Protein AF-A0A914ZB12-F1 (afdb_monomer)

InterPro domains:
  IPR000536 Nuclear hormone receptor, ligand-binding domain [PF00104] (67-183)
  IPR000536 Nuclear hormone receptor, ligand-binding domain [PS51843] (36-187)
  IPR000536 Nuclear hormone receptor, ligand-binding domain [SM00430] (76-185)
  IPR001723 Nuclear hormone receptor [PR00398] (77-98)
  IPR001723 Nuclear hormone receptor [PR00398] (98-114)
  IPR001723 Nuclear hormone receptor [PR00398] (167-182)
  IPR035500 Nuclear hormone receptor-like domain superfamily [G3DSA:1.10.565.10] (34-187)
  IPR035500 Nuclear hormone receptor-like domain superfamily [SSF48508] (30-185)
  IPR050274 Nuclear hormone receptor family NR2 subfamily [PTHR24083] (1-185)

Solvent-accessible surface area (backbone atoms only — not comparable to full-atom values): 11374 Å² total; per-residue (Å²): 130,88,85,85,88,81,85,83,85,82,85,78,88,72,90,80,89,82,91,85,82,89,83,84,89,90,79,93,79,81,84,69,83,78,78,76,76,72,55,69,66,58,58,46,51,50,32,51,50,53,43,54,50,53,52,50,65,74,58,74,78,62,97,58,56,64,36,77,54,49,67,65,53,52,52,50,31,51,54,53,51,55,52,45,50,54,60,36,46,61,62,36,67,72,53,68,69,45,57,69,71,55,47,53,36,34,53,58,64,26,45,67,57,50,56,50,52,52,33,20,61,67,22,45,85,50,91,60,75,39,40,37,47,80,70,41,22,26,38,46,33,82,37,88,89,38,78,78,53,27,69,50,44,39,48,36,42,67,72,40,19,50,48,39,51,76,68,62,64,46,72,67,57,49,47,48,54,53,48,56,61,42,68,49,93,84,91

Secondary structure (DSSP, 8-state):
-----------------------------PPPP------HHHHHHHHHHHHHHHHHHH----TTTTSBP-HHHHHHHHHHHHHHHHHHHHH-HHHHTS-HHHHHHHHHHHHHHHHHHHHHHHTTT-SSSEEEPTTS-EEESS-TTSTTHHHHHHHHIIIIIHHHHHHT--HHHHHHHHHHHHT-TT-

Structure (mmCIF, N/CA/C/O backbone):
data_AF-A0A914ZB12-F1
#
_entry.id   AF-A0A914ZB12-F1
#
loop_
_atom_site.group_PDB
_atom_site.id
_atom_site.type_symbol
_atom_site.label_atom_id
_atom_site.label_alt_id
_atom_site.label_comp_id
_atom_site.label_asym_id
_atom_site.label_entity_id
_atom_site.label_seq_id
_atom_site.pdbx_PDB_ins_code
_atom_site.Cartn_x
_atom_site.Cartn_y
_atom_site.Cartn_z
_atom_site.occupancy
_atom_site.B_iso_or_equiv
_atom_site.auth_seq_id
_atom_site.auth_comp_id
_atom_site.auth_asym_id
_atom_site.auth_atom_id
_atom_site.pdbx_PDB_model_num
ATOM 1 N N . MET A 1 1 ? -63.603 -19.707 -17.320 1.00 42.41 1 MET A N 1
ATOM 2 C CA . MET A 1 1 ? -62.184 -20.135 -17.316 1.00 42.41 1 MET A CA 1
ATOM 3 C C . MET A 1 1 ? -61.376 -18.835 -17.438 1.00 42.41 1 MET A C 1
ATOM 5 O O . MET A 1 1 ? -61.794 -18.020 -18.246 1.00 42.41 1 MET A O 1
ATOM 9 N N . ARG A 1 2 ? -60.457 -18.455 -16.527 1.00 36.12 2 ARG A N 1
ATOM 10 C CA . ARG A 1 2 ? -59.140 -19.089 -16.235 1.00 36.12 2 ARG A CA 1
ATOM 11 C C . ARG A 1 2 ? -58.365 -19.343 -17.546 1.00 36.12 2 ARG A C 1
ATOM 13 O O . ARG A 1 2 ? -58.959 -19.955 -18.421 1.00 36.12 2 ARG A O 1
ATOM 20 N N . SER A 1 3 ? -57.106 -18.983 -17.787 1.00 43.06 3 SER A N 1
ATOM 21 C CA . SER A 1 3 ? -56.040 -18.344 -16.990 1.00 43.06 3 SER A CA 1
ATOM 22 C C . SER A 1 3 ? -54.947 -17.858 -17.982 1.00 43.06 3 SER A C 1
ATOM 24 O O . SER A 1 3 ? -54.844 -18.443 -19.056 1.00 43.06 3 SER A O 1
ATOM 26 N N . GLU A 1 4 ? -54.095 -16.850 -17.753 1.00 46.84 4 GLU A N 1
ATOM 27 C CA . GLU A 1 4 ? -53.944 -15.880 -16.649 1.00 46.84 4 GLU A CA 1
ATOM 28 C C . GLU A 1 4 ? -53.162 -14.632 -17.148 1.00 46.84 4 GLU A C 1
ATOM 30 O O . GLU A 1 4 ? -52.656 -14.634 -18.271 1.00 46.84 4 GLU A O 1
ATOM 35 N N . ALA A 1 5 ? -52.993 -13.595 -16.314 1.00 48.03 5 ALA A N 1
ATOM 36 C CA . ALA A 1 5 ? -51.946 -12.575 -16.489 1.00 48.03 5 ALA A CA 1
ATOM 37 C C . ALA A 1 5 ? -50.743 -12.923 -15.594 1.00 48.03 5 ALA A C 1
ATOM 39 O O . ALA A 1 5 ? -50.942 -13.295 -14.439 1.00 48.03 5 ALA A O 1
ATOM 40 N N . VAL A 1 6 ? -49.509 -12.795 -16.095 1.00 51.06 6 VAL A N 1
ATOM 41 C CA . VAL A 1 6 ? -48.291 -13.090 -15.317 1.00 51.06 6 VAL A CA 1
ATOM 42 C C . VAL A 1 6 ? -47.467 -11.816 -15.135 1.00 51.06 6 VAL A C 1
ATOM 44 O O . VAL A 1 6 ? -47.050 -11.186 -16.106 1.00 51.06 6 VAL A O 1
ATOM 47 N N . GLN A 1 7 ? -47.269 -11.435 -13.871 1.00 46.78 7 GLN A N 1
ATOM 48 C CA . GLN A 1 7 ? -46.432 -10.312 -13.446 1.00 46.78 7 GLN A CA 1
ATOM 49 C C . GLN A 1 7 ? -44.965 -10.452 -13.876 1.00 46.78 7 GLN A C 1
ATOM 51 O O . GLN A 1 7 ? -44.453 -11.553 -14.044 1.00 46.78 7 GLN A O 1
ATOM 56 N N . ASN A 1 8 ? -44.273 -9.308 -13.927 1.00 45.22 8 ASN A N 1
ATOM 57 C CA . ASN A 1 8 ? -42.977 -9.158 -13.257 1.00 45.22 8 ASN A CA 1
ATOM 58 C C . ASN A 1 8 ? -42.705 -7.678 -12.927 1.00 45.22 8 ASN A C 1
ATOM 60 O O . ASN A 1 8 ? -42.103 -6.925 -13.689 1.00 45.22 8 ASN A O 1
ATOM 64 N N . GLU A 1 9 ? -43.257 -7.274 -11.784 1.00 44.97 9 GLU A N 1
ATOM 65 C CA . GLU A 1 9 ? -42.554 -6.562 -10.708 1.00 44.97 9 GLU A CA 1
ATOM 66 C C . GLU A 1 9 ? -41.452 -5.566 -11.128 1.00 44.97 9 GLU A C 1
ATOM 68 O O . GLU A 1 9 ? -40.283 -5.902 -11.314 1.00 44.97 9 GLU A O 1
ATOM 73 N N . ARG A 1 10 ? -41.822 -4.280 -11.171 1.00 51.12 10 ARG A N 1
ATOM 74 C CA . ARG A 1 10 ? -40.882 -3.154 -11.061 1.00 51.12 10 ARG A CA 1
ATOM 75 C C . ARG A 1 10 ? -41.190 -2.348 -9.806 1.00 51.12 10 ARG A C 1
ATOM 77 O O . ARG A 1 10 ? -41.660 -1.213 -9.891 1.00 51.12 10 ARG A O 1
ATOM 84 N N . ASP A 1 11 ? -40.878 -2.925 -8.652 1.00 42.66 11 ASP A N 1
ATOM 85 C CA . ASP A 1 11 ? -40.923 -2.212 -7.377 1.00 42.66 11 ASP A CA 1
ATOM 86 C C . ASP A 1 11 ? -39.799 -1.169 -7.296 1.00 42.66 11 ASP A C 1
ATOM 88 O O . ASP A 1 11 ? -38.705 -1.390 -6.777 1.00 42.66 11 ASP A O 1
ATOM 92 N N . ARG A 1 12 ? -40.093 0.034 -7.800 1.00 48.81 12 ARG A N 1
ATOM 93 C CA . ARG A 1 12 ? -39.406 1.260 -7.381 1.00 48.81 12 ARG A CA 1
ATOM 94 C C . ARG A 1 12 ? -40.023 1.750 -6.073 1.00 48.81 12 ARG A C 1
ATOM 96 O O . ARG A 1 12 ? -40.796 2.705 -6.067 1.00 48.81 12 ARG A O 1
ATOM 103 N N . ILE A 1 13 ? -39.649 1.127 -4.958 1.00 38.97 13 ILE A N 1
ATOM 104 C CA . ILE A 1 13 ? -40.010 1.644 -3.635 1.00 38.97 13 ILE A CA 1
ATOM 105 C C . ILE A 1 13 ? -39.072 2.801 -3.273 1.00 38.97 13 ILE A C 1
ATOM 107 O O . ILE A 1 13 ? -37.956 2.628 -2.787 1.00 38.97 13 ILE A O 1
ATOM 111 N N . SER A 1 14 ? -39.553 4.017 -3.499 1.00 42.62 14 SER A N 1
ATOM 112 C CA . SER A 1 14 ? -39.135 5.213 -2.770 1.00 42.62 14 SER A CA 1
ATOM 113 C C . SER A 1 14 ? -40.287 6.209 -2.773 1.00 42.62 14 SER A C 1
ATOM 115 O O . SER A 1 14 ? -40.924 6.412 -3.800 1.00 42.62 14 SER A O 1
ATOM 117 N N . ILE A 1 15 ? -40.491 6.862 -1.626 1.00 42.31 15 ILE A N 1
ATOM 118 C CA . ILE A 1 15 ? -41.503 7.901 -1.375 1.00 42.31 15 ILE A CA 1
ATOM 119 C C . ILE A 1 15 ? -42.941 7.361 -1.236 1.00 42.31 15 ILE A C 1
ATOM 121 O O . ILE A 1 15 ? -43.728 7.325 -2.176 1.00 42.31 15 ILE A O 1
ATOM 125 N N . THR A 1 16 ? -43.355 7.083 0.002 1.00 33.44 16 THR A N 1
ATOM 126 C CA . THR A 1 16 ? -44.726 7.409 0.433 1.00 33.44 16 THR A CA 1
ATOM 127 C C . THR A 1 16 ? -44.699 7.939 1.858 1.00 33.44 16 THR A C 1
ATOM 129 O O . THR A 1 16 ? -44.562 7.209 2.837 1.00 33.44 16 THR A O 1
ATOM 132 N N . THR A 1 17 ? -44.830 9.256 1.944 1.00 44.38 17 THR A N 1
ATOM 133 C CA . THR A 1 17 ? -45.089 10.038 3.148 1.00 44.38 17 THR A CA 1
ATOM 134 C C . THR A 1 17 ? -46.267 9.452 3.930 1.00 44.38 17 THR A C 1
ATOM 136 O O . THR A 1 17 ? -47.359 9.322 3.379 1.00 44.38 17 THR A O 1
ATOM 139 N N . LYS A 1 18 ? -46.100 9.161 5.226 1.00 36.81 18 LYS A N 1
ATOM 140 C CA . LYS A 1 18 ? -47.240 8.858 6.106 1.00 36.81 18 LYS A CA 1
ATOM 141 C C . LYS A 1 18 ? -47.115 9.563 7.453 1.00 36.81 18 LYS A C 1
ATOM 143 O O . LYS A 1 18 ? -46.745 8.984 8.466 1.00 36.81 18 LYS A O 1
ATOM 148 N N . LYS A 1 19 ? -47.438 10.857 7.428 1.00 41.00 19 LYS A N 1
ATOM 149 C CA . LYS A 1 19 ? -47.679 11.680 8.614 1.00 41.00 19 LYS A CA 1
ATOM 150 C C . LYS A 1 19 ? -49.191 11.677 8.859 1.00 41.00 19 LYS A C 1
ATOM 152 O O . LYS A 1 19 ? -49.908 12.345 8.122 1.00 41.00 19 LYS A O 1
ATOM 157 N N . LEU A 1 20 ? -49.674 10.890 9.822 1.00 36.62 20 LEU A N 1
ATOM 158 C CA . LEU A 1 20 ? -51.077 10.936 10.251 1.00 36.62 20 LEU A CA 1
ATOM 159 C C . LEU A 1 20 ? -51.257 10.433 11.695 1.00 36.62 20 LEU A C 1
ATOM 161 O O . LEU A 1 20 ? -51.712 9.316 11.919 1.00 36.62 20 LEU A O 1
ATOM 165 N N . CYS A 1 21 ? -50.920 11.295 12.653 1.00 36.22 21 CYS A N 1
ATOM 166 C CA . CYS A 1 21 ? -51.478 11.285 14.005 1.00 36.22 21 CYS A CA 1
ATOM 167 C C . CYS A 1 21 ? -51.831 12.742 14.330 1.00 36.22 21 CYS A C 1
ATOM 169 O O . CYS A 1 21 ? -50.962 13.608 14.228 1.00 36.22 21 CYS A O 1
ATOM 171 N N . ASP A 1 22 ? -53.098 13.000 14.636 1.00 32.25 22 ASP A N 1
ATOM 172 C CA . ASP A 1 22 ? -53.630 14.309 15.035 1.00 32.25 22 ASP A CA 1
ATOM 173 C C . ASP A 1 22 ? -53.522 14.483 16.564 1.00 32.25 22 ASP A C 1
ATOM 175 O O . ASP A 1 22 ? -53.489 13.478 17.280 1.00 32.25 22 ASP A O 1
ATOM 179 N N . GLY A 1 23 ? -53.439 15.720 17.070 1.00 34.94 23 GLY A N 1
ATOM 180 C CA . GLY A 1 23 ? -53.299 15.972 18.516 1.00 34.94 23 GLY A CA 1
ATOM 181 C C . GLY A 1 23 ? -52.528 17.230 18.947 1.00 34.94 23 GLY A C 1
ATOM 182 O O . GLY A 1 23 ? -51.535 17.106 19.652 1.00 34.94 23 GLY A O 1
ATOM 183 N N . THR A 1 24 ? -53.039 18.402 18.559 1.00 37.84 24 THR A N 1
ATOM 184 C CA . THR A 1 24 ? -53.066 19.672 19.333 1.00 37.84 24 THR A CA 1
ATOM 185 C C . THR A 1 24 ? -51.770 20.396 19.798 1.00 37.84 24 THR A C 1
ATOM 187 O O . THR A 1 24 ? -50.870 19.842 20.416 1.00 37.84 24 THR A O 1
ATOM 190 N N . ASP A 1 25 ? -51.823 21.723 19.609 1.00 42.34 25 ASP A N 1
ATOM 191 C CA . ASP A 1 25 ? -51.058 22.841 20.202 1.00 42.34 25 ASP A CA 1
ATOM 192 C C . ASP A 1 25 ? -49.650 23.252 19.691 1.00 42.34 25 ASP A C 1
ATOM 194 O O . ASP A 1 25 ? -48.856 22.421 19.245 1.00 42.34 25 ASP A O 1
ATOM 198 N N . PRO A 1 26 ? -49.332 24.577 19.696 1.00 54.81 26 PRO A N 1
ATOM 199 C CA . PRO A 1 26 ? -48.310 25.146 18.816 1.00 54.81 26 PRO A CA 1
ATOM 200 C C . PRO A 1 26 ? -47.249 25.989 19.553 1.00 54.81 26 PRO A C 1
ATOM 202 O O . PRO A 1 26 ? -47.486 27.151 19.888 1.00 54.81 26 PRO A O 1
ATOM 205 N N . ALA A 1 27 ? -46.029 25.470 19.715 1.00 40.81 27 ALA A N 1
ATOM 206 C CA . ALA A 1 27 ? -44.885 26.290 20.123 1.00 40.81 27 ALA A CA 1
ATOM 207 C C . ALA A 1 27 ? -43.539 25.760 19.597 1.00 40.81 27 ALA A C 1
ATOM 209 O O . ALA A 1 27 ? -43.179 24.607 19.809 1.00 40.81 27 ALA A O 1
ATOM 210 N N . SER A 1 28 ? -42.786 26.654 18.949 1.00 47.19 28 SER A N 1
ATOM 211 C CA . SER A 1 28 ? -41.317 26.660 18.842 1.00 47.19 28 SER A CA 1
ATOM 212 C C . SER A 1 28 ? -40.570 25.319 18.699 1.00 47.19 28 SER A C 1
ATOM 214 O O . SER A 1 28 ? -40.134 24.725 19.683 1.00 47.19 28 SER A O 1
ATOM 216 N N . SER A 1 29 ? -40.219 24.953 17.465 1.00 41.16 29 SER A N 1
ATOM 217 C CA . SER A 1 29 ? -38.829 24.579 17.135 1.00 41.16 29 SER A CA 1
ATOM 218 C C . SER A 1 29 ? -38.634 24.467 15.623 1.00 41.16 29 SER A C 1
ATOM 220 O O . SER A 1 29 ? -39.251 23.644 14.950 1.00 41.16 29 SER A O 1
ATOM 222 N N . SER A 1 30 ? -37.749 25.301 15.076 1.00 48.91 30 SER A N 1
ATOM 223 C CA . SER A 1 30 ? -37.242 25.120 13.715 1.00 48.91 30 SER A CA 1
ATOM 224 C C . SER A 1 30 ? -36.478 23.794 13.637 1.00 48.91 30 SER A C 1
ATOM 226 O O . SER A 1 30 ? -35.662 23.537 14.528 1.00 48.91 30 SER A O 1
ATOM 228 N N . PRO A 1 31 ? -36.647 22.972 12.586 1.00 47.09 31 PRO A N 1
ATOM 229 C CA . PRO A 1 31 ? -35.715 21.887 12.328 1.00 47.09 31 PRO A CA 1
ATOM 230 C C . PRO A 1 31 ? -34.344 22.509 12.053 1.00 47.09 31 PRO A C 1
ATOM 232 O O . PRO A 1 31 ? -34.188 23.272 11.097 1.00 47.09 31 PRO A O 1
ATOM 235 N N . GLY A 1 32 ? -33.361 22.223 12.909 1.00 49.03 32 GLY A N 1
ATOM 236 C CA . GLY A 1 32 ? -31.967 22.554 12.618 1.00 49.03 32 GLY A CA 1
ATOM 237 C C . GLY A 1 32 ? -31.513 21.866 11.325 1.00 49.03 32 GLY A C 1
ATOM 238 O O . GLY A 1 32 ? -32.148 20.894 10.904 1.00 49.03 32 GLY A O 1
ATOM 239 N N . PRO A 1 33 ? -30.434 22.342 10.678 1.00 47.97 33 PRO A N 1
ATOM 240 C CA . PRO A 1 33 ? -29.948 21.720 9.457 1.00 47.97 33 PRO A CA 1
ATOM 241 C C . PRO A 1 33 ? -29.642 20.251 9.739 1.00 47.97 33 PRO A C 1
ATOM 243 O O . PRO A 1 33 ? -28.820 19.932 10.602 1.00 47.97 33 PRO A O 1
ATOM 246 N N . SER A 1 34 ? -30.325 19.364 9.016 1.00 44.62 34 SER A N 1
ATOM 247 C CA . SER A 1 34 ? -30.025 17.941 9.005 1.00 44.62 34 SER A CA 1
ATOM 248 C C . SER A 1 34 ? -28.540 17.791 8.708 1.00 44.62 34 SER A C 1
ATOM 250 O O . SER A 1 34 ? -28.097 18.148 7.618 1.00 44.62 34 SER A O 1
ATOM 252 N N . VAL A 1 35 ? -27.761 17.302 9.675 1.00 56.47 35 VAL A N 1
ATOM 253 C CA . VAL A 1 35 ? -26.352 16.983 9.444 1.00 56.47 35 VAL A CA 1
ATOM 254 C C . VAL A 1 35 ? -26.337 15.769 8.528 1.00 56.47 35 VAL A C 1
ATOM 256 O O . VAL A 1 35 ? -26.375 14.625 8.989 1.00 56.47 35 VAL A O 1
ATOM 259 N N . GLU A 1 36 ? -26.351 16.032 7.220 1.00 56.44 36 GLU A N 1
ATOM 260 C CA . GLU A 1 36 ? -26.166 15.028 6.183 1.00 56.44 36 GLU A CA 1
ATOM 261 C C . GLU A 1 36 ? -24.862 14.310 6.505 1.00 56.44 36 GLU A C 1
ATOM 263 O O . GLU A 1 36 ? -23.768 14.869 6.414 1.00 56.44 36 GLU A O 1
ATOM 268 N N . SER A 1 37 ? -25.000 13.087 7.016 1.00 64.69 37 SER A N 1
ATOM 269 C CA . SER A 1 37 ? -23.870 12.330 7.526 1.00 64.69 37 SER A CA 1
ATOM 270 C C . SER A 1 37 ? -23.014 11.936 6.341 1.00 64.69 37 SER A C 1
ATOM 272 O O . SER A 1 37 ? -23.339 10.984 5.633 1.00 64.69 37 SER A O 1
ATOM 274 N N . GLU A 1 38 ? -21.953 12.715 6.117 1.00 73.25 38 GLU A N 1
ATOM 275 C CA . GLU A 1 38 ? -21.059 12.564 4.977 1.00 73.25 38 GLU A CA 1
ATOM 276 C C . GLU A 1 38 ? -20.709 11.077 4.783 1.00 73.25 38 GLU A C 1
ATOM 278 O O . GLU A 1 38 ? -20.229 10.446 5.740 1.00 73.25 38 GLU A O 1
ATOM 283 N N . PRO A 1 39 ? -20.954 10.510 3.582 1.00 86.69 39 PRO A N 1
ATOM 284 C CA . PRO A 1 39 ? -20.737 9.098 3.313 1.00 86.69 39 PRO A CA 1
ATOM 285 C C . PRO A 1 39 ? -19.365 8.634 3.798 1.00 86.69 39 PRO A C 1
ATOM 287 O O . PRO A 1 39 ? -18.353 9.262 3.494 1.00 86.69 39 PRO A O 1
ATOM 290 N N . CYS A 1 40 ? -19.319 7.507 4.515 1.00 90.44 40 CYS A N 1
ATOM 291 C CA . CYS A 1 40 ? -18.078 6.963 5.088 1.00 90.44 40 CYS A CA 1
ATOM 292 C C . CYS A 1 40 ? -16.942 6.876 4.047 1.00 90.44 40 CYS A C 1
ATOM 294 O O . CYS A 1 40 ? -15.792 7.202 4.336 1.00 90.44 40 CYS A O 1
ATOM 296 N N . ILE A 1 41 ? -17.293 6.540 2.801 1.00 95.31 41 ILE A N 1
ATOM 297 C CA . ILE A 1 41 ? -16.368 6.503 1.667 1.00 95.31 41 ILE A CA 1
ATOM 298 C C . ILE A 1 41 ? -15.679 7.849 1.385 1.00 95.31 41 ILE A C 1
ATOM 300 O O . ILE A 1 41 ? -14.485 7.860 1.107 1.00 95.31 41 ILE A O 1
ATOM 304 N N . ASN A 1 42 ? -16.365 8.987 1.524 1.00 95.31 42 ASN A N 1
ATOM 305 C CA . ASN A 1 42 ? -15.770 10.309 1.298 1.00 95.31 42 ASN A CA 1
ATOM 306 C C . ASN A 1 42 ? -14.719 10.634 2.369 1.00 95.31 42 ASN A C 1
ATOM 308 O O . ASN A 1 42 ? -13.650 11.147 2.043 1.00 95.31 42 ASN A O 1
ATOM 312 N N . LYS A 1 43 ? -14.955 10.230 3.625 1.00 95.00 43 LYS A N 1
ATOM 313 C CA . LYS A 1 43 ? -13.974 10.362 4.716 1.00 95.00 43 LYS A CA 1
ATOM 314 C C . LYS A 1 43 ? -12.725 9.511 4.465 1.00 95.00 43 LYS A C 1
ATOM 316 O O . LYS A 1 43 ? -11.611 9.976 4.697 1.00 95.00 43 LYS A O 1
ATOM 321 N N . LEU A 1 44 ? -12.893 8.294 3.939 1.00 96.94 44 LEU A N 1
ATOM 322 C CA . LEU A 1 44 ? -11.778 7.424 3.534 1.00 96.94 44 LEU A CA 1
ATOM 323 C C . LEU A 1 44 ? -10.995 7.998 2.339 1.00 96.94 44 LEU A C 1
ATOM 325 O O . LEU A 1 44 ? -9.764 7.982 2.357 1.00 96.94 44 LEU A O 1
ATOM 329 N N . MET A 1 45 ? -11.695 8.549 1.343 1.00 97.69 45 MET A N 1
ATOM 330 C CA . MET A 1 45 ? -11.103 9.254 0.197 1.00 97.69 45 MET A CA 1
ATOM 331 C C . MET A 1 45 ? -10.314 10.493 0.638 1.00 97.69 45 MET A C 1
ATOM 333 O O . MET A 1 45 ? -9.185 10.700 0.196 1.00 97.69 45 MET A O 1
ATOM 337 N N . HIS A 1 46 ? -10.867 11.297 1.552 1.00 96.75 46 HIS A N 1
ATOM 338 C CA . HIS A 1 46 ? -10.178 12.451 2.124 1.00 96.75 46 HIS A CA 1
ATOM 339 C C . HIS A 1 46 ? -8.910 12.023 2.876 1.00 96.75 46 HIS A C 1
ATOM 341 O O . HIS A 1 46 ? -7.839 12.577 2.634 1.00 96.75 46 HIS A O 1
ATOM 347 N N . ALA A 1 47 ? -8.994 10.982 3.711 1.00 97.00 47 ALA A N 1
ATOM 348 C CA . ALA A 1 47 ? -7.838 10.430 4.414 1.00 97.00 47 ALA A CA 1
ATOM 349 C C . ALA A 1 47 ? -6.730 9.952 3.454 1.00 97.00 47 ALA A C 1
ATOM 351 O O . ALA A 1 47 ? -5.554 10.233 3.688 1.00 97.00 47 ALA A O 1
ATOM 352 N N . GLU A 1 48 ? -7.078 9.262 2.362 1.00 97.19 48 GLU A N 1
ATOM 353 C CA . GLU A 1 48 ? -6.108 8.832 1.341 1.00 97.19 48 GLU A CA 1
ATOM 354 C C . GLU A 1 48 ? -5.491 10.021 0.586 1.00 97.19 48 GLU A C 1
ATOM 356 O O . GLU A 1 48 ? -4.277 10.050 0.366 1.00 97.19 48 GLU A O 1
ATOM 361 N N . SER A 1 49 ? -6.295 11.029 0.238 1.00 96.56 49 SER A N 1
ATOM 362 C CA . SER A 1 49 ? -5.826 12.260 -0.410 1.00 96.56 49 SER A CA 1
ATOM 363 C C . SER A 1 49 ? -4.800 12.998 0.458 1.00 96.56 49 SER A C 1
ATOM 365 O O . SER A 1 49 ? -3.716 13.340 -0.022 1.00 96.56 49 SER A O 1
ATOM 367 N N . THR A 1 50 ? -5.071 13.143 1.758 1.00 96.38 50 THR A N 1
ATOM 368 C CA . THR A 1 50 ? -4.138 13.747 2.724 1.00 96.38 50 THR A CA 1
ATOM 369 C C . THR A 1 50 ? -2.818 12.972 2.797 1.00 96.38 50 THR A C 1
ATOM 371 O O . THR A 1 50 ? -1.746 13.577 2.796 1.00 96.38 50 THR A O 1
ATOM 374 N N . MET A 1 51 ? -2.851 11.633 2.760 1.00 95.25 51 MET A N 1
ATOM 375 C CA . MET A 1 51 ? -1.619 10.828 2.710 1.00 95.25 51 MET A CA 1
ATOM 376 C C . MET A 1 51 ? -0.857 10.980 1.396 1.00 95.25 51 MET A C 1
ATOM 378 O O . MET A 1 51 ? 0.375 10.994 1.389 1.00 95.25 51 MET A O 1
ATOM 382 N N . ARG A 1 52 ? -1.564 11.114 0.270 1.00 92.81 52 ARG A N 1
ATOM 383 C CA . ARG A 1 52 ? -0.951 11.361 -1.040 1.00 92.81 52 ARG A CA 1
ATOM 384 C C . ARG A 1 52 ? -0.223 12.705 -1.072 1.00 92.81 52 ARG A C 1
ATOM 386 O O . ARG A 1 52 ? 0.871 12.768 -1.631 1.00 92.81 52 ARG A O 1
ATOM 393 N N . GLN A 1 53 ? -0.800 13.733 -0.449 1.00 92.38 53 GLN A N 1
ATOM 394 C CA . GLN A 1 53 ? -0.190 15.056 -0.296 1.00 92.38 53 GLN A CA 1
ATOM 395 C C . GLN A 1 53 ? 1.027 15.017 0.638 1.00 92.38 53 GLN A C 1
ATOM 397 O O . GLN A 1 53 ? 2.090 15.503 0.258 1.00 92.38 53 GLN A O 1
ATOM 402 N N . LEU A 1 54 ? 0.917 14.367 1.804 1.00 91.25 54 LEU A N 1
ATOM 403 C CA . LEU A 1 54 ? 2.031 14.199 2.747 1.00 91.25 54 LEU A CA 1
ATOM 404 C C . LEU A 1 54 ? 3.201 13.415 2.128 1.00 91.25 54 LEU A C 1
ATOM 406 O O . LEU A 1 54 ? 4.360 13.792 2.280 1.00 91.25 54 LEU A O 1
ATOM 410 N N . ARG A 1 55 ? 2.911 12.364 1.350 1.00 89.56 55 ARG A N 1
ATOM 411 C CA . ARG A 1 55 ? 3.927 11.660 0.555 1.00 89.56 55 ARG A CA 1
ATOM 412 C C . ARG A 1 55 ? 4.598 12.602 -0.451 1.00 89.56 55 ARG A C 1
ATOM 414 O O . ARG A 1 55 ? 5.810 12.551 -0.609 1.00 89.56 55 ARG A O 1
ATOM 421 N N . ALA A 1 56 ? 3.835 13.454 -1.136 1.00 85.56 56 ALA A N 1
ATOM 422 C CA . ALA A 1 56 ? 4.384 14.373 -2.132 1.00 85.56 56 ALA A CA 1
ATOM 423 C C . ALA A 1 56 ? 5.270 15.475 -1.519 1.00 85.56 56 ALA A C 1
ATOM 425 O O . ALA A 1 56 ? 6.287 15.816 -2.115 1.00 85.56 56 ALA A O 1
ATOM 426 N N . SER A 1 57 ? 4.939 16.001 -0.333 1.00 82.44 57 SER A N 1
ATOM 427 C CA . SER A 1 57 ? 5.754 17.035 0.327 1.00 82.44 57 SER A CA 1
ATOM 428 C C . SER A 1 57 ? 7.088 16.497 0.858 1.00 82.44 57 SER A C 1
ATOM 430 O O . SER A 1 57 ? 8.118 17.160 0.717 1.00 82.44 57 SER A O 1
ATOM 432 N N . VAL A 1 58 ? 7.097 15.274 1.401 1.00 72.00 58 VAL A N 1
ATOM 433 C CA . VAL A 1 58 ? 8.322 14.593 1.864 1.00 72.00 58 VAL A CA 1
ATOM 434 C C . VAL A 1 58 ? 9.228 14.196 0.689 1.00 72.00 58 VAL A C 1
ATOM 436 O O . VAL A 1 58 ? 10.451 14.231 0.804 1.00 72.00 58 VAL A O 1
ATOM 439 N N . ILE A 1 59 ? 8.656 13.884 -0.477 1.00 67.56 59 ILE A N 1
ATOM 440 C CA . ILE A 1 59 ? 9.396 13.470 -1.682 1.00 67.56 59 ILE A CA 1
ATOM 441 C C . ILE A 1 59 ? 9.719 14.701 -2.540 1.00 67.56 59 ILE A C 1
ATOM 443 O O . ILE A 1 59 ? 9.402 14.797 -3.722 1.00 67.56 59 ILE A O 1
ATOM 447 N N . THR A 1 60 ? 10.391 15.669 -1.921 1.00 53.12 60 THR A N 1
ATOM 448 C CA . THR A 1 60 ? 10.768 16.947 -2.544 1.00 53.12 60 THR A CA 1
ATOM 449 C C . THR A 1 60 ? 12.042 16.868 -3.396 1.00 53.12 60 THR A C 1
ATOM 451 O O . THR A 1 60 ? 12.405 17.850 -4.040 1.00 53.12 60 THR A O 1
ATOM 454 N N . ARG A 1 61 ? 12.754 15.727 -3.410 1.00 53.34 61 ARG A N 1
ATOM 455 C CA . ARG A 1 61 ? 14.019 15.548 -4.153 1.00 53.34 61 ARG A CA 1
ATOM 456 C C . ARG A 1 61 ? 14.166 14.134 -4.728 1.00 53.34 61 ARG A C 1
ATOM 458 O O . ARG A 1 61 ? 14.718 13.255 -4.077 1.00 53.34 61 ARG A O 1
ATOM 465 N N . THR A 1 62 ? 13.762 13.935 -5.981 1.00 54.69 62 THR A N 1
ATOM 466 C CA . THR A 1 62 ? 14.284 12.845 -6.825 1.00 54.69 62 THR A CA 1
ATOM 467 C C . THR A 1 62 ? 14.642 13.396 -8.201 1.00 54.69 62 THR A C 1
ATOM 469 O O . THR A 1 62 ? 13.779 13.606 -9.044 1.00 54.69 62 THR A O 1
ATOM 472 N N . ALA A 1 63 ? 15.937 13.644 -8.425 1.00 53.00 63 ALA A N 1
ATOM 473 C CA . ALA A 1 63 ? 16.456 13.929 -9.766 1.00 53.00 63 ALA A CA 1
ATOM 474 C C . ALA A 1 63 ? 16.316 12.705 -10.696 1.00 53.00 63 ALA A C 1
ATOM 476 O O . ALA A 1 63 ? 16.211 12.862 -11.907 1.00 53.00 63 ALA A O 1
ATOM 477 N N . ASP A 1 64 ? 16.232 11.506 -10.104 1.00 63.44 64 ASP A N 1
ATOM 478 C CA . ASP A 1 64 ? 16.189 10.214 -10.788 1.00 63.44 64 ASP A CA 1
ATOM 479 C C . ASP A 1 64 ? 14.845 9.485 -10.587 1.00 63.44 64 ASP A C 1
ATOM 481 O O . ASP A 1 64 ? 14.806 8.298 -10.248 1.00 63.44 64 ASP A O 1
ATOM 485 N N . ALA A 1 65 ? 13.712 10.172 -10.758 1.00 67.69 65 ALA A N 1
ATOM 486 C CA . ALA A 1 65 ? 12.434 9.464 -10.877 1.00 67.69 65 ALA A CA 1
ATOM 487 C C . ALA A 1 65 ? 12.521 8.412 -12.008 1.00 67.69 65 ALA A C 1
ATOM 489 O O . ALA A 1 65 ? 13.217 8.619 -13.001 1.00 67.69 65 ALA A O 1
ATOM 490 N N . TYR A 1 66 ? 11.821 7.283 -11.871 1.00 78.12 66 TYR A N 1
ATOM 491 C CA . TYR A 1 66 ? 11.832 6.156 -12.820 1.00 78.12 66 TYR A CA 1
ATOM 492 C C . TYR A 1 66 ? 13.156 5.374 -12.951 1.00 78.12 66 TYR A C 1
ATOM 494 O O . TYR A 1 66 ? 13.196 4.415 -13.723 1.00 78.12 66 TYR A O 1
ATOM 502 N N . ARG A 1 67 ? 14.222 5.684 -12.188 1.00 88.88 67 ARG A N 1
ATOM 503 C CA . ARG A 1 67 ? 15.397 4.790 -12.124 1.00 88.88 67 ARG A CA 1
ATOM 504 C C . ARG A 1 67 ? 15.051 3.464 -11.448 1.00 88.88 67 ARG A C 1
ATOM 506 O O . ARG A 1 67 ? 14.162 3.416 -10.597 1.00 88.88 67 ARG A O 1
ATOM 513 N N . THR A 1 68 ? 15.825 2.417 -11.732 1.00 90.00 68 THR A N 1
ATOM 514 C CA . THR A 1 68 ? 15.733 1.155 -10.986 1.00 90.00 68 THR A CA 1
ATOM 515 C C . THR A 1 68 ? 16.016 1.383 -9.498 1.00 90.00 68 THR A C 1
ATOM 517 O O . THR A 1 68 ? 17.005 2.023 -9.119 1.00 90.00 68 THR A O 1
ATOM 520 N N . ALA A 1 69 ? 15.132 0.858 -8.657 1.00 90.19 69 ALA A N 1
ATOM 521 C CA . ALA A 1 69 ? 15.243 0.870 -7.211 1.00 90.19 69 ALA A CA 1
ATOM 522 C C . ALA A 1 69 ? 16.445 0.043 -6.730 1.00 90.19 69 ALA A C 1
ATOM 524 O O . ALA A 1 69 ? 16.859 -0.937 -7.352 1.00 90.19 69 ALA A O 1
ATOM 525 N N . THR A 1 70 ? 16.982 0.428 -5.579 1.00 90.00 70 THR A N 1
ATOM 526 C CA . THR A 1 70 ? 17.944 -0.346 -4.791 1.00 90.00 70 THR A CA 1
ATOM 527 C C . THR A 1 70 ? 17.264 -0.917 -3.545 1.00 90.00 70 THR A C 1
ATOM 529 O O . THR A 1 70 ? 16.167 -0.495 -3.173 1.00 90.00 70 THR A O 1
ATOM 532 N N . THR A 1 71 ? 17.931 -1.825 -2.830 1.00 89.00 71 THR A N 1
ATOM 533 C CA . THR A 1 71 ? 17.463 -2.313 -1.520 1.00 89.00 71 THR A CA 1
ATOM 534 C C . THR A 1 71 ? 17.228 -1.171 -0.520 1.00 89.00 71 THR A C 1
ATOM 536 O O . THR A 1 71 ? 16.311 -1.250 0.297 1.00 89.00 71 THR A O 1
ATOM 539 N N . VAL A 1 72 ? 18.008 -0.084 -0.608 1.00 89.88 72 VAL A N 1
ATOM 540 C CA . VAL A 1 72 ? 17.832 1.115 0.229 1.00 89.88 72 VAL A CA 1
ATOM 541 C C . VAL A 1 72 ? 16.533 1.838 -0.131 1.00 89.88 72 VAL A C 1
ATOM 543 O O . VAL A 1 72 ? 15.759 2.149 0.767 1.00 89.88 72 VAL A O 1
ATOM 546 N N . ASP A 1 73 ? 16.237 2.022 -1.424 1.00 90.75 73 ASP A N 1
ATOM 547 C CA . ASP A 1 73 ? 14.975 2.635 -1.872 1.00 90.75 73 ASP A CA 1
ATOM 548 C C . ASP A 1 73 ? 13.750 1.824 -1.428 1.00 90.75 73 ASP A C 1
ATOM 550 O O . ASP A 1 73 ? 12.758 2.400 -0.983 1.00 90.75 73 ASP A O 1
ATOM 554 N N . VAL A 1 74 ? 13.821 0.489 -1.518 1.00 91.44 74 VAL A N 1
ATOM 555 C CA . VAL A 1 74 ? 12.758 -0.415 -1.045 1.00 91.44 74 VAL A CA 1
ATOM 556 C C . VAL A 1 74 ? 12.555 -0.255 0.462 1.00 91.44 74 VAL A C 1
ATOM 558 O O . VAL A 1 74 ? 11.427 -0.047 0.908 1.00 91.44 74 VAL A O 1
ATOM 561 N N . THR A 1 75 ? 13.640 -0.292 1.240 1.00 92.31 75 THR A N 1
ATOM 562 C CA . THR A 1 75 ? 13.598 -0.191 2.710 1.00 92.31 75 THR A CA 1
ATOM 563 C C . THR A 1 75 ? 13.041 1.159 3.166 1.00 92.31 75 THR A C 1
ATOM 565 O O . THR A 1 75 ? 12.138 1.208 4.002 1.00 92.31 75 THR A O 1
ATOM 568 N N . GLU A 1 76 ? 13.512 2.252 2.565 1.00 92.44 76 GLU A N 1
ATOM 569 C CA . GLU A 1 76 ? 13.039 3.609 2.847 1.00 92.44 76 GLU A CA 1
ATOM 570 C C . GLU A 1 76 ? 11.569 3.786 2.431 1.00 92.44 76 GLU A C 1
ATOM 572 O O . GLU A 1 76 ? 10.754 4.303 3.196 1.00 92.44 76 GLU A O 1
ATOM 577 N N . SER A 1 77 ? 11.176 3.269 1.261 1.00 93.31 77 SER A N 1
ATOM 578 C CA . SER A 1 77 ? 9.777 3.291 0.822 1.00 93.31 77 SER A CA 1
ATOM 579 C C . SER A 1 77 ? 8.860 2.502 1.760 1.00 93.31 77 SER A C 1
ATOM 581 O O . SER A 1 77 ? 7.724 2.925 1.978 1.00 93.31 77 SER A O 1
ATOM 583 N N . MET A 1 78 ? 9.317 1.376 2.320 1.00 95.31 78 MET A N 1
ATOM 584 C CA . MET A 1 78 ? 8.564 0.621 3.328 1.00 95.31 78 MET A CA 1
ATOM 585 C C . MET A 1 78 ? 8.421 1.424 4.625 1.00 95.31 78 MET A C 1
ATOM 587 O O . MET A 1 78 ? 7.310 1.550 5.137 1.00 95.31 78 MET A O 1
ATOM 591 N N . HIS A 1 79 ? 9.510 2.016 5.124 1.00 95.75 79 HIS A N 1
ATOM 592 C CA . HIS A 1 79 ? 9.497 2.849 6.329 1.00 95.75 79 HIS A CA 1
ATOM 593 C C . HIS A 1 79 ? 8.514 4.025 6.200 1.00 95.75 79 HIS A C 1
ATOM 595 O O . HIS A 1 79 ? 7.602 4.172 7.018 1.00 95.75 79 HIS A O 1
ATOM 601 N N . GLN A 1 80 ? 8.618 4.793 5.112 1.00 95.25 80 GLN A N 1
ATOM 602 C CA . GLN A 1 80 ? 7.709 5.900 4.807 1.00 95.25 80 GLN A CA 1
ATOM 603 C C . GLN A 1 80 ? 6.251 5.438 4.683 1.00 95.25 80 GLN A C 1
ATOM 605 O O . GLN A 1 80 ? 5.348 6.091 5.203 1.00 95.25 80 GLN A O 1
ATOM 610 N N . GLN A 1 81 ? 5.994 4.306 4.018 1.00 96.56 81 GLN A N 1
ATOM 611 C CA . GLN A 1 81 ? 4.631 3.802 3.846 1.00 96.56 81 GLN A CA 1
ATOM 612 C C . GLN A 1 81 ? 4.008 3.327 5.170 1.00 96.56 81 GLN A C 1
ATOM 614 O O . GLN A 1 81 ? 2.807 3.504 5.362 1.00 96.56 81 GLN A O 1
ATOM 619 N N . LEU A 1 82 ? 4.798 2.794 6.108 1.00 97.94 82 LEU A N 1
ATOM 620 C CA . LEU A 1 82 ? 4.320 2.458 7.455 1.00 97.94 82 LEU A CA 1
ATOM 621 C C . LEU A 1 82 ? 3.991 3.708 8.287 1.00 97.94 82 LEU A C 1
ATOM 623 O O . LEU A 1 82 ? 3.004 3.696 9.018 1.00 97.94 82 LEU A O 1
ATOM 627 N N . ILE A 1 83 ? 4.743 4.805 8.138 1.00 97.19 83 ILE A N 1
ATOM 628 C CA . ILE A 1 83 ? 4.387 6.097 8.755 1.00 97.19 83 ILE A CA 1
ATOM 629 C C . ILE A 1 83 ? 3.062 6.615 8.173 1.00 97.19 83 ILE A C 1
ATOM 631 O O . ILE A 1 83 ? 2.144 6.945 8.925 1.00 97.19 83 ILE A O 1
ATOM 635 N N . LEU A 1 84 ? 2.917 6.607 6.843 1.00 97.25 84 LEU A N 1
ATOM 636 C CA . LEU A 1 84 ? 1.671 6.998 6.168 1.00 97.25 84 LEU A CA 1
ATOM 637 C C . 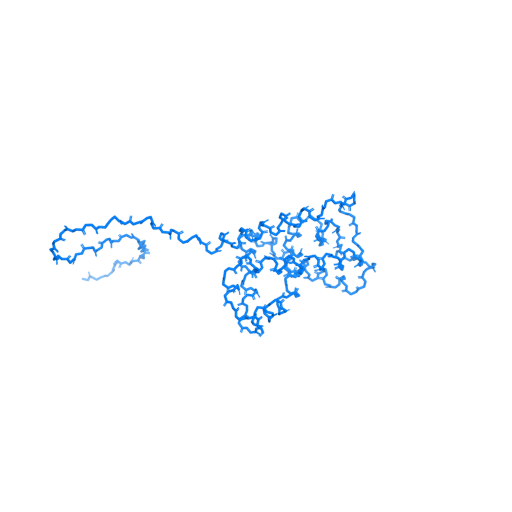LEU A 1 84 ? 0.478 6.115 6.578 1.00 97.25 84 LEU A C 1
ATOM 639 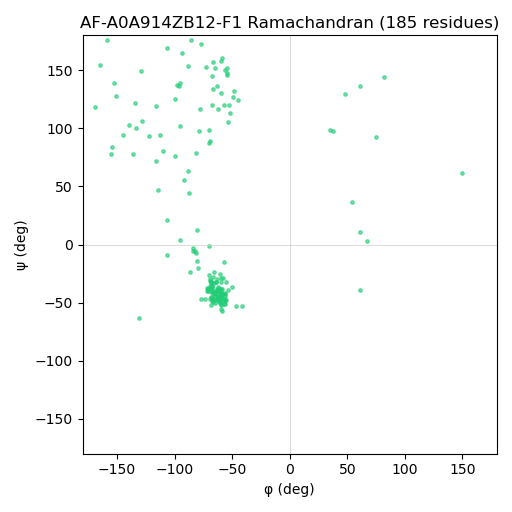O O . LEU A 1 84 ? -0.640 6.613 6.658 1.00 97.25 84 LEU A O 1
ATOM 643 N N . MET A 1 85 ? 0.688 4.832 6.892 1.00 98.19 85 MET A N 1
ATOM 644 C CA . MET A 1 85 ? -0.362 3.956 7.429 1.00 98.19 85 MET A CA 1
ATOM 645 C C . MET A 1 85 ? -0.906 4.455 8.773 1.00 98.19 85 MET A C 1
ATOM 647 O O . MET A 1 85 ? -2.120 4.481 8.980 1.00 98.19 85 MET A O 1
ATOM 651 N N . VAL A 1 86 ? -0.013 4.858 9.682 1.00 98.25 86 VAL A N 1
ATOM 652 C CA . VAL A 1 86 ? -0.377 5.365 11.013 1.00 98.25 86 VAL A CA 1
ATOM 653 C C . VAL A 1 86 ? -1.103 6.706 10.894 1.00 98.25 86 VAL A C 1
ATOM 655 O O . VAL A 1 86 ? -2.153 6.890 11.512 1.00 98.25 86 VAL A O 1
ATOM 658 N N . GLU A 1 87 ? -0.600 7.622 10.063 1.00 97.81 87 GLU A N 1
ATOM 659 C CA . GLU A 1 87 ? -1.248 8.921 9.838 1.00 97.81 87 GLU A CA 1
ATOM 660 C C . GLU A 1 87 ? -2.589 8.803 9.099 1.00 97.81 87 GLU A C 1
ATOM 662 O O . GLU A 1 87 ? -3.516 9.561 9.399 1.00 97.81 87 GLU A O 1
ATOM 667 N N . TRP A 1 88 ? -2.743 7.815 8.210 1.00 98.44 88 TRP A N 1
ATOM 668 C CA . TRP A 1 88 ? -4.021 7.469 7.584 1.00 98.44 88 TRP A CA 1
ATOM 669 C C . TRP A 1 88 ? -5.031 6.960 8.613 1.00 98.44 88 TRP A C 1
ATOM 671 O O . TRP A 1 88 ? -6.150 7.469 8.683 1.00 98.44 88 TRP A O 1
ATOM 681 N N . ALA A 1 89 ? -4.633 5.992 9.446 1.00 98.25 89 ALA A N 1
ATOM 682 C CA . ALA A 1 89 ? -5.502 5.408 10.464 1.00 98.25 89 ALA A CA 1
ATOM 683 C C . ALA A 1 89 ? -5.994 6.466 11.465 1.00 98.25 89 ALA A C 1
ATOM 685 O O . ALA A 1 89 ? -7.172 6.476 11.823 1.00 98.25 89 ALA A O 1
ATOM 686 N N . LYS A 1 90 ? -5.134 7.423 11.845 1.00 97.56 90 LYS A N 1
ATOM 687 C CA . LYS A 1 90 ? -5.500 8.573 12.693 1.00 97.56 90 LYS A CA 1
ATOM 688 C C . LYS A 1 90 ? -6.597 9.463 12.094 1.00 97.56 90 LYS A C 1
ATOM 690 O O . LYS A 1 90 ? -7.357 10.047 12.864 1.00 97.56 90 LYS A O 1
ATOM 695 N N . GLN A 1 91 ? -6.740 9.556 10.769 1.00 96.81 91 GLN A N 1
ATOM 696 C CA . GLN A 1 91 ? -7.859 10.304 10.170 1.00 96.81 91 GLN A CA 1
ATOM 697 C C . GLN A 1 91 ? -9.211 9.653 10.510 1.00 96.81 91 GLN A C 1
ATOM 699 O O . GLN A 1 91 ? -10.214 10.343 10.715 1.00 96.81 91 GLN A O 1
ATOM 704 N N . ILE A 1 92 ? -9.237 8.324 10.644 1.00 96.56 92 ILE A N 1
ATOM 705 C CA . ILE A 1 92 ? -10.458 7.546 10.846 1.00 96.56 92 ILE A CA 1
ATOM 706 C C . ILE A 1 92 ? -10.917 7.651 12.304 1.00 96.56 92 ILE A C 1
ATOM 708 O O . ILE A 1 92 ? -10.258 7.214 13.247 1.00 96.56 92 ILE A O 1
ATOM 712 N N . GLU A 1 93 ? -12.097 8.230 12.492 1.00 95.25 93 GLU A N 1
ATOM 713 C CA . GLU A 1 93 ? -12.698 8.471 13.805 1.00 95.25 93 GLU A CA 1
ATOM 714 C C . GLU A 1 93 ? -12.964 7.167 14.580 1.00 95.25 93 GLU A C 1
ATOM 716 O O . GLU A 1 93 ? -12.752 7.097 15.789 1.00 95.25 93 GLU A O 1
ATOM 721 N N . GLN A 1 94 ? -13.379 6.114 13.874 1.00 95.38 94 GLN A N 1
ATOM 722 C CA . GLN A 1 94 ? -13.665 4.790 14.426 1.00 95.38 94 GLN A CA 1
ATOM 723 C C . GLN A 1 94 ? -12.392 4.142 14.981 1.00 95.38 94 GLN A C 1
ATOM 725 O O . GLN A 1 94 ? -12.427 3.617 16.088 1.00 95.38 94 GLN A O 1
ATOM 730 N N . PHE A 1 95 ? -11.260 4.258 14.276 1.00 97.69 95 PHE A N 1
ATOM 731 C CA . PHE A 1 95 ? -9.961 3.776 14.755 1.00 97.69 95 PHE A CA 1
ATOM 732 C C . PHE A 1 95 ? -9.524 4.511 16.030 1.00 97.69 95 PHE A C 1
ATOM 734 O O . PHE A 1 95 ? -9.177 3.870 17.020 1.00 97.69 95 PHE A O 1
ATOM 741 N N . ARG A 1 96 ? -9.626 5.849 16.049 1.00 97.62 96 ARG A N 1
ATOM 742 C CA . ARG A 1 96 ? -9.277 6.676 17.221 1.00 97.62 96 ARG A CA 1
ATOM 743 C C . ARG A 1 96 ? -10.099 6.364 18.478 1.00 97.62 96 ARG A C 1
ATOM 745 O O . ARG A 1 96 ? -9.624 6.632 19.577 1.00 97.62 96 ARG A O 1
ATOM 752 N N . ARG A 1 97 ? -11.314 5.821 18.329 1.00 97.81 97 ARG A N 1
ATOM 753 C CA . ARG A 1 97 ? -12.187 5.398 19.442 1.00 97.81 97 ARG A CA 1
ATOM 754 C C . ARG A 1 97 ? -11.824 4.033 2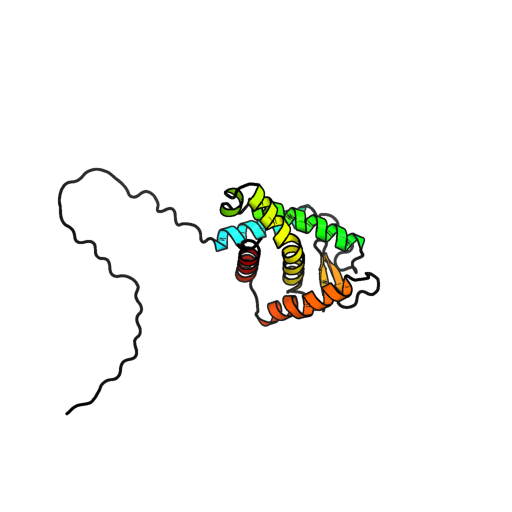0.036 1.00 97.81 97 ARG A C 1
ATOM 756 O O . ARG A 1 97 ? -12.333 3.700 21.103 1.00 97.81 97 ARG A O 1
ATOM 763 N N . LEU A 1 98 ? -10.992 3.232 19.368 1.00 97.75 98 LEU A N 1
ATOM 764 C CA . LEU A 1 98 ? -10.615 1.907 19.861 1.00 97.75 98 LEU A CA 1
ATOM 765 C C . LEU A 1 98 ? -9.647 2.002 21.053 1.00 97.75 98 LEU A C 1
ATOM 767 O O . LEU A 1 98 ? -8.851 2.943 21.116 1.00 97.75 98 LEU A O 1
ATOM 771 N N . PRO A 1 99 ? -9.631 1.008 21.962 1.00 98.12 99 PRO A N 1
ATOM 772 C CA . PRO A 1 99 ? -8.592 0.892 22.981 1.00 98.12 99 PRO A CA 1
ATOM 773 C C . PRO A 1 99 ? -7.188 0.889 22.362 1.00 98.12 99 PRO A C 1
ATOM 775 O O . PRO A 1 99 ? -6.979 0.317 21.292 1.00 98.12 99 PRO A O 1
ATOM 778 N N . MET A 1 100 ? -6.203 1.464 23.057 1.00 97.81 100 MET A N 1
ATOM 779 C CA . MET A 1 100 ? -4.822 1.582 22.559 1.00 97.81 100 MET A CA 1
ATOM 780 C C . MET A 1 100 ? -4.230 0.231 22.115 1.00 97.81 100 MET A C 1
ATOM 782 O O . MET A 1 100 ? -3.582 0.144 21.075 1.00 97.81 100 MET A O 1
ATOM 786 N N . GLN A 1 101 ? -4.516 -0.845 22.855 1.00 97.94 101 GLN A N 1
ATOM 787 C CA . GLN A 1 101 ? -4.077 -2.197 22.501 1.00 97.94 101 GLN A CA 1
ATOM 788 C C . GLN A 1 101 ? -4.674 -2.681 21.167 1.00 97.94 101 GLN A C 1
ATOM 790 O O . GLN A 1 101 ? -3.975 -3.305 20.372 1.00 97.94 101 GLN A O 1
ATOM 795 N N . SER A 1 102 ? -5.941 -2.356 20.896 1.00 98.00 102 SER A N 1
ATOM 796 C CA . SER A 1 102 ? -6.622 -2.674 19.637 1.00 98.00 102 SER A CA 1
ATOM 797 C C . SER A 1 102 ? -6.092 -1.832 18.475 1.00 98.00 102 SER A C 1
ATOM 799 O O . SER A 1 102 ? -5.889 -2.359 17.386 1.00 98.00 102 SER A O 1
ATOM 801 N N . GLN A 1 103 ? -5.790 -0.548 18.710 1.00 98.38 103 GLN A N 1
ATOM 802 C CA . GLN A 1 103 ? -5.140 0.312 17.712 1.00 98.38 103 GLN A CA 1
ATOM 803 C C . GLN A 1 103 ? -3.771 -0.249 17.291 1.00 98.38 103 GLN A C 1
ATOM 805 O O . GLN A 1 103 ? -3.479 -0.354 16.100 1.00 98.38 103 GLN A O 1
ATOM 810 N N . ILE A 1 104 ? -2.949 -0.663 18.264 1.00 98.06 104 ILE A N 1
ATOM 811 C CA . ILE A 1 104 ? -1.639 -1.289 18.025 1.00 98.06 104 ILE A CA 1
ATOM 812 C C . ILE A 1 104 ? -1.788 -2.639 17.305 1.00 98.06 104 ILE A C 1
ATOM 814 O O . ILE A 1 104 ? -1.008 -2.925 16.396 1.00 98.06 104 ILE A O 1
ATOM 818 N N . GLY A 1 105 ? -2.772 -3.456 17.694 1.00 98.12 105 GLY A N 1
ATO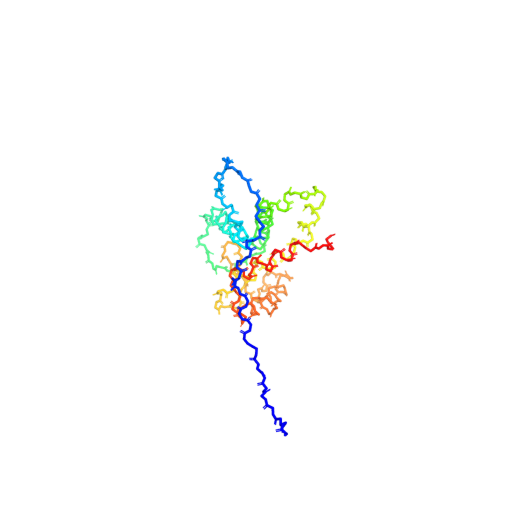M 819 C CA . GLY A 1 105 ? -3.062 -4.751 17.072 1.00 98.12 105 GLY A CA 1
ATOM 820 C C . GLY A 1 105 ? -3.402 -4.622 15.586 1.00 98.12 105 GLY A C 1
ATOM 821 O O . GLY A 1 105 ? -2.682 -5.167 14.752 1.00 98.12 105 GLY A O 1
ATOM 822 N N . LEU A 1 106 ? -4.407 -3.805 15.249 1.00 98.31 106 LEU A N 1
ATOM 823 C CA . LEU A 1 106 ? -4.819 -3.541 13.863 1.00 98.31 106 LEU A CA 1
ATOM 824 C C . LEU A 1 106 ? -3.663 -3.020 12.998 1.00 98.31 106 LEU A C 1
ATOM 826 O O . LEU A 1 106 ? -3.427 -3.528 11.903 1.00 98.31 106 LEU A O 1
ATOM 830 N N . LEU A 1 107 ? -2.896 -2.039 13.493 1.00 98.50 107 LEU A N 1
ATOM 831 C CA . LEU A 1 107 ? -1.737 -1.502 12.768 1.00 98.50 107 LEU A CA 1
ATOM 832 C C . LEU A 1 107 ? -0.661 -2.570 12.520 1.00 98.50 107 LEU A C 1
ATOM 834 O O . LEU A 1 107 ? -0.064 -2.595 11.443 1.00 98.50 107 LEU A O 1
ATOM 838 N N . ARG A 1 108 ? -0.408 -3.462 13.486 1.00 98.00 108 ARG A N 1
ATOM 839 C CA . ARG A 1 108 ? 0.551 -4.567 13.331 1.00 98.00 108 ARG A CA 1
ATOM 840 C C . ARG A 1 108 ? 0.063 -5.604 12.325 1.00 98.00 108 ARG A C 1
ATOM 842 O O . ARG A 1 108 ? 0.799 -5.901 11.385 1.00 98.00 108 ARG A O 1
ATOM 849 N N . HIS A 1 109 ? -1.161 -6.100 12.488 1.00 97.69 109 HIS A N 1
ATOM 850 C CA . HIS A 1 109 ? -1.783 -7.109 11.619 1.00 97.69 109 HIS A CA 1
ATOM 851 C C . HIS A 1 109 ? -1.874 -6.648 10.159 1.00 97.69 109 HIS A C 1
ATOM 853 O O . HIS A 1 109 ? -1.538 -7.386 9.231 1.00 97.69 109 HIS A O 1
ATOM 859 N N . PHE A 1 110 ? -2.248 -5.384 9.944 1.00 98.25 110 PHE A N 1
ATOM 860 C CA . PHE A 1 110 ? -2.403 -4.828 8.603 1.00 98.25 110 PHE A CA 1
ATOM 861 C C . PHE A 1 110 ? -1.082 -4.406 7.939 1.00 98.25 110 PHE A C 1
ATOM 863 O O . PHE A 1 110 ? -1.028 -4.323 6.714 1.00 98.25 110 PHE A O 1
ATOM 870 N N . SER A 1 111 ? -0.007 -4.171 8.702 1.00 97.81 111 SER A N 1
ATOM 871 C CA . SER A 1 111 ? 1.250 -3.567 8.216 1.00 97.81 111 SER A CA 1
ATOM 872 C C . SER A 1 111 ? 1.789 -4.149 6.900 1.00 97.81 111 SER A C 1
ATOM 874 O O . SER A 1 111 ? 2.012 -3.410 5.939 1.00 97.81 111 SER A O 1
ATOM 876 N N . ALA A 1 112 ? 1.953 -5.471 6.817 1.00 96.19 112 ALA A N 1
ATOM 877 C CA . ALA A 1 112 ? 2.455 -6.138 5.617 1.00 96.19 112 ALA A CA 1
ATOM 878 C C . ALA A 1 112 ? 1.459 -6.063 4.445 1.00 96.19 112 ALA A C 1
ATOM 880 O O . ALA A 1 112 ? 1.858 -5.810 3.309 1.00 96.19 112 ALA A O 1
ATOM 881 N N . GLN A 1 113 ? 0.161 -6.230 4.718 1.00 96.50 113 GLN A N 1
ATOM 882 C CA . GLN A 1 113 ? -0.894 -6.139 3.704 1.00 96.50 113 GLN A CA 1
ATOM 883 C C . GLN A 1 113 ? -0.969 -4.724 3.118 1.00 96.50 113 GLN A C 1
ATOM 885 O O . GLN A 1 113 ? -1.068 -4.560 1.904 1.00 96.50 113 GLN A O 1
ATOM 890 N N . HIS A 1 114 ? -0.839 -3.701 3.965 1.00 97.88 114 HIS A N 1
ATOM 891 C CA . HIS A 1 114 ? -0.832 -2.298 3.573 1.00 97.88 114 HIS A CA 1
ATOM 892 C C . HIS A 1 114 ? 0.299 -1.968 2.593 1.00 97.88 114 HIS A C 1
ATOM 894 O O . HIS A 1 114 ? 0.044 -1.370 1.549 1.00 97.88 114 HIS A O 1
ATOM 900 N N . LEU A 1 115 ? 1.532 -2.397 2.892 1.00 97.38 115 LEU A N 1
ATOM 901 C CA . LEU A 1 115 ? 2.688 -2.206 2.006 1.00 97.38 115 LEU A CA 1
ATOM 902 C C . LEU A 1 115 ? 2.426 -2.774 0.605 1.00 97.38 115 LEU A C 1
ATOM 904 O O . LEU A 1 115 ? 2.635 -2.093 -0.399 1.00 97.38 115 LEU A O 1
ATOM 908 N N . VAL A 1 116 ? 1.923 -4.006 0.557 1.00 96.44 116 VAL A N 1
ATOM 909 C CA . VAL A 1 116 ? 1.648 -4.762 -0.669 1.00 96.44 116 VAL A CA 1
ATOM 910 C C . VAL A 1 116 ? 0.497 -4.125 -1.468 1.00 96.44 116 VAL A C 1
ATOM 912 O O . VAL A 1 116 ? 0.649 -3.871 -2.664 1.00 96.44 116 VAL A O 1
ATOM 915 N N . ILE A 1 117 ? -0.628 -3.805 -0.818 1.00 97.25 117 ILE A N 1
ATOM 916 C CA . ILE A 1 117 ? -1.815 -3.193 -1.444 1.00 97.25 117 ILE A CA 1
ATOM 917 C C . ILE A 1 117 ? -1.504 -1.787 -1.978 1.00 97.25 117 ILE A C 1
ATOM 919 O O . ILE A 1 117 ? -1.876 -1.459 -3.107 1.00 97.25 117 ILE A O 1
ATOM 923 N N . CYS A 1 118 ? -0.785 -0.960 -1.213 1.00 97.06 118 CYS A N 1
ATOM 924 C CA . CYS A 1 118 ? -0.412 0.385 -1.650 1.00 97.06 118 CYS A CA 1
ATOM 925 C C . CYS A 1 118 ? 0.591 0.363 -2.811 1.00 97.06 118 CYS A C 1
ATOM 927 O O . CYS A 1 118 ? 0.453 1.170 -3.729 1.00 97.06 118 CYS A O 1
ATOM 929 N N . ALA A 1 119 ? 1.563 -0.555 -2.810 1.00 96.00 119 ALA A N 1
ATOM 930 C CA . ALA A 1 119 ? 2.495 -0.724 -3.926 1.00 96.00 119 ALA A CA 1
ATOM 931 C C . ALA A 1 119 ? 1.783 -1.203 -5.206 1.00 96.00 119 ALA A C 1
ATOM 933 O O . ALA A 1 119 ? 2.044 -0.671 -6.288 1.00 96.00 119 ALA A O 1
ATOM 934 N N . ALA A 1 120 ? 0.837 -2.144 -5.082 1.00 97.25 120 ALA A N 1
ATOM 935 C CA . ALA A 1 120 ? 0.021 -2.617 -6.200 1.00 97.25 120 ALA A CA 1
ATOM 936 C C . ALA A 1 120 ? -0.776 -1.475 -6.845 1.00 97.25 120 ALA A C 1
ATOM 938 O O . ALA A 1 120 ? -0.611 -1.183 -8.030 1.00 97.25 120 ALA A O 1
ATOM 939 N N . TYR A 1 121 ? -1.595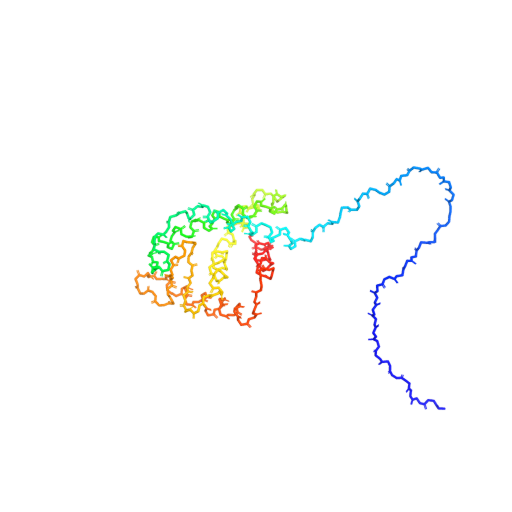 -0.778 -6.049 1.00 97.50 121 TYR A N 1
ATOM 940 C CA . TYR A 1 121 ? -2.478 0.268 -6.563 1.00 97.50 121 TYR A CA 1
ATOM 941 C C . TYR A 1 121 ? -1.708 1.495 -7.074 1.00 97.50 121 TYR A C 1
ATOM 943 O O . TYR A 1 121 ? -2.061 2.052 -8.110 1.00 97.50 121 TYR A O 1
ATOM 951 N N . ARG A 1 122 ? -0.583 1.874 -6.444 1.00 95.25 122 ARG A N 1
ATOM 952 C CA . ARG A 1 122 ? 0.311 2.928 -6.974 1.00 95.25 122 ARG A CA 1
ATOM 953 C C . ARG A 1 122 ? 0.819 2.606 -8.385 1.00 95.25 122 ARG A C 1
ATOM 955 O O . ARG A 1 122 ? 1.064 3.522 -9.164 1.00 95.25 122 ARG A O 1
ATOM 962 N N . SER A 1 123 ? 0.940 1.321 -8.707 1.00 96.25 123 SER A N 1
ATOM 963 C CA . SER A 1 123 ? 1.450 0.805 -9.981 1.00 96.25 123 SER A CA 1
ATOM 964 C C . SER A 1 123 ? 0.338 0.473 -10.990 1.00 96.25 123 SER A C 1
ATOM 966 O O . SER A 1 123 ? 0.624 -0.017 -12.082 1.00 96.25 123 SER A O 1
ATOM 968 N N . ILE A 1 124 ? -0.938 0.744 -10.677 1.00 95.56 124 ILE A N 1
ATOM 969 C CA . ILE A 1 124 ? -2.074 0.401 -11.553 1.00 95.56 124 ILE A CA 1
ATOM 970 C C . ILE A 1 124 ? -2.030 1.146 -12.900 1.00 95.56 124 ILE A C 1
ATOM 972 O O . ILE A 1 124 ? -2.442 0.601 -13.918 1.00 95.56 124 ILE A O 1
ATOM 976 N N . GLY A 1 125 ? -1.462 2.357 -12.935 1.00 91.88 125 GLY A N 1
ATOM 977 C CA . GLY A 1 125 ? -1.263 3.140 -14.162 1.00 91.88 125 GLY A CA 1
ATOM 978 C C . GLY A 1 125 ? 0.005 2.794 -14.958 1.00 91.88 125 GLY A C 1
ATOM 979 O O . GLY A 1 125 ? 0.226 3.377 -16.019 1.00 91.88 125 GLY A O 1
ATOM 980 N N . ALA A 1 126 ? 0.848 1.881 -14.461 1.00 90.50 126 ALA A N 1
ATOM 981 C CA . ALA A 1 126 ? 2.101 1.499 -15.112 1.00 90.50 126 ALA A CA 1
ATOM 982 C C . ALA A 1 126 ? 1.850 0.768 -16.441 1.00 90.50 126 ALA A C 1
ATOM 984 O O . ALA A 1 126 ? 1.026 -0.152 -16.510 1.00 90.50 126 ALA A O 1
ATOM 985 N N . LYS A 1 127 ? 2.585 1.162 -17.489 1.00 87.19 127 LYS A N 1
ATOM 986 C CA . LYS A 1 127 ? 2.552 0.504 -18.810 1.00 87.19 127 LYS A CA 1
ATOM 987 C C . LYS A 1 127 ? 3.524 -0.674 -18.905 1.00 87.19 127 LYS A C 1
ATOM 989 O O . LYS A 1 127 ? 3.333 -1.549 -19.741 1.00 87.19 127 LYS A O 1
ATOM 994 N N . ASP A 1 128 ? 4.552 -0.670 -18.070 1.00 89.38 128 ASP A N 1
ATOM 995 C CA . ASP A 1 128 ? 5.540 -1.723 -17.882 1.00 89.38 128 ASP A CA 1
ATOM 996 C C . ASP A 1 128 ? 5.143 -2.673 -16.736 1.00 89.38 128 ASP A C 1
ATOM 998 O O . ASP A 1 128 ? 4.266 -2.370 -15.921 1.00 89.38 128 ASP A O 1
ATOM 1002 N N . ASP A 1 129 ? 5.787 -3.842 -16.675 1.00 91.00 129 ASP A N 1
ATOM 1003 C CA . ASP A 1 129 ? 5.589 -4.827 -15.600 1.00 91.00 129 ASP A CA 1
ATOM 1004 C C . ASP A 1 129 ? 6.549 -4.530 -14.430 1.00 91.00 129 ASP A C 1
ATOM 1006 O O . ASP A 1 129 ? 7.468 -5.288 -14.108 1.00 91.00 129 ASP A O 1
ATOM 1010 N N . SER A 1 130 ? 6.352 -3.351 -13.834 1.00 93.00 130 SER A N 1
ATOM 1011 C CA . SER A 1 130 ? 7.139 -2.814 -12.720 1.00 93.00 130 SER A CA 1
ATOM 1012 C C . SER A 1 130 ? 6.241 -2.354 -11.576 1.00 93.00 130 SER A C 1
ATOM 1014 O O . SER A 1 130 ? 5.125 -1.870 -11.779 1.00 93.00 130 SER A O 1
ATOM 1016 N N . ILE A 1 131 ? 6.761 -2.448 -10.354 1.00 94.38 131 ILE A N 1
ATOM 1017 C CA . ILE A 1 131 ? 6.168 -1.838 -9.162 1.00 94.38 131 ILE A CA 1
ATOM 1018 C C . ILE A 1 131 ? 6.838 -0.492 -8.886 1.00 94.38 131 ILE A C 1
ATOM 1020 O O . ILE A 1 131 ? 8.059 -0.372 -8.945 1.00 94.38 131 ILE A O 1
ATOM 1024 N N . TYR A 1 132 ? 6.049 0.525 -8.552 1.00 93.50 132 TYR A N 1
ATOM 1025 C CA . TYR A 1 132 ? 6.542 1.858 -8.223 1.00 93.50 132 TYR A CA 1
ATOM 1026 C C . TYR A 1 132 ? 6.597 2.082 -6.716 1.00 93.50 132 TYR A C 1
ATOM 1028 O O . TYR A 1 132 ? 5.596 1.954 -6.004 1.00 93.50 132 TYR A O 1
ATOM 1036 N N . LEU A 1 133 ? 7.780 2.460 -6.237 1.00 92.69 133 LEU A N 1
ATOM 1037 C CA . LEU A 1 133 ? 8.005 2.830 -4.846 1.00 92.69 133 LEU A CA 1
ATOM 1038 C C . LEU A 1 133 ? 7.484 4.242 -4.553 1.00 92.69 133 LEU A C 1
ATOM 1040 O O . LEU A 1 133 ? 7.086 4.992 -5.450 1.00 92.69 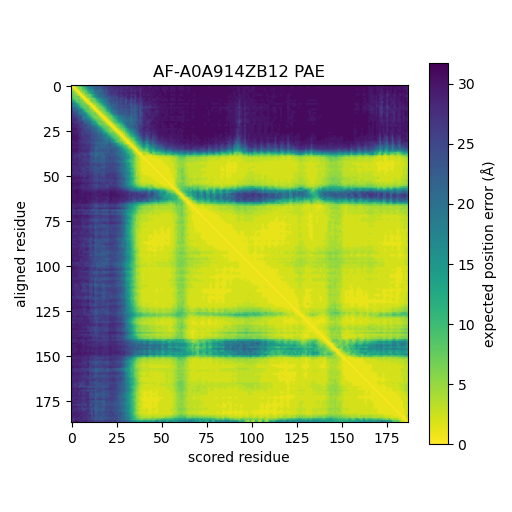133 LEU A O 1
ATOM 1044 N N . ASN A 1 134 ? 7.487 4.633 -3.278 1.00 91.12 134 ASN A N 1
ATOM 1045 C CA . ASN A 1 134 ? 7.019 5.954 -2.863 1.00 91.12 134 ASN A CA 1
ATOM 1046 C C . ASN A 1 134 ? 7.760 7.079 -3.592 1.00 91.12 134 ASN A C 1
ATOM 1048 O O . ASN A 1 134 ? 7.103 8.017 -4.044 1.00 91.12 134 ASN A O 1
ATOM 1052 N N . ASN A 1 135 ? 9.080 6.945 -3.754 1.00 88.12 135 ASN A N 1
ATOM 1053 C CA . ASN A 1 135 ? 9.971 7.898 -4.424 1.00 88.12 135 ASN A CA 1
ATOM 1054 C C . ASN A 1 135 ? 9.961 7.813 -5.965 1.00 88.12 135 ASN A C 1
ATOM 1056 O O . ASN A 1 135 ? 10.838 8.381 -6.606 1.00 88.12 135 ASN A O 1
ATOM 1060 N N . TYR A 1 136 ? 9.001 7.098 -6.561 1.00 88.25 136 TYR A N 1
ATOM 1061 C CA . TYR A 1 136 ? 8.882 6.866 -8.007 1.00 88.25 136 TYR A CA 1
ATOM 1062 C C . TYR A 1 136 ? 10.058 6.123 -8.668 1.00 88.25 136 TYR A C 1
ATOM 1064 O O . TYR A 1 136 ? 10.091 6.030 -9.895 1.00 88.25 136 TYR A O 1
ATOM 1072 N N . SER A 1 137 ? 10.993 5.546 -7.904 1.00 90.12 137 SER A N 1
ATOM 1073 C CA . SER A 1 137 ? 11.894 4.529 -8.459 1.00 90.12 137 SER A CA 1
ATOM 1074 C C . SER A 1 137 ? 11.104 3.262 -8.810 1.00 90.12 137 SER A C 1
ATOM 1076 O O . SER A 1 137 ? 10.111 2.925 -8.150 1.00 90.12 137 SER A O 1
ATOM 1078 N N . CYS A 1 138 ? 11.511 2.591 -9.887 1.00 90.19 138 CYS A N 1
ATOM 1079 C CA . CYS A 1 138 ? 10.851 1.395 -10.396 1.00 90.19 138 CYS A CA 1
ATOM 1080 C C . CYS A 1 138 ? 11.529 0.126 -9.872 1.00 90.19 138 CYS A C 1
ATOM 1082 O O . CYS A 1 138 ? 12.754 0.015 -9.810 1.00 90.19 138 CYS A O 1
ATOM 1084 N N . LEU A 1 139 ? 10.719 -0.858 -9.517 1.00 91.44 139 LEU A N 1
ATOM 1085 C CA . LEU A 1 139 ? 11.120 -2.207 -9.160 1.00 91.44 139 LEU A CA 1
ATOM 1086 C C . LEU A 1 139 ? 10.594 -3.136 -10.264 1.00 91.44 139 LEU A C 1
ATOM 1088 O O . LEU A 1 139 ? 9.422 -3.520 -10.214 1.00 91.44 139 LEU A O 1
ATOM 1092 N N . PRO A 1 140 ? 11.412 -3.448 -11.289 1.00 90.44 140 PRO A N 1
ATOM 1093 C CA . PRO A 1 140 ? 11.034 -4.390 -12.338 1.00 90.44 140 PRO A CA 1
ATOM 1094 C C . PRO A 1 140 ? 10.642 -5.746 -11.752 1.00 90.44 140 PRO A C 1
ATOM 1096 O O . PRO A 1 140 ? 11.200 -6.151 -10.729 1.00 90.44 140 PRO A O 1
ATOM 1099 N N . ARG A 1 141 ? 9.744 -6.467 -12.433 1.00 89.81 141 ARG A N 1
ATOM 1100 C CA . ARG A 1 141 ? 9.367 -7.854 -12.109 1.00 89.81 141 ARG A CA 1
ATOM 1101 C C . ARG A 1 141 ? 10.571 -8.721 -11.720 1.00 89.81 141 ARG A C 1
ATOM 1103 O O . ARG A 1 141 ? 10.589 -9.329 -10.651 1.00 89.81 141 ARG A O 1
ATOM 1110 N N . ASP A 1 142 ? 11.579 -8.722 -12.588 1.00 82.38 142 ASP A N 1
ATOM 1111 C CA . ASP A 1 142 ? 12.820 -9.474 -12.450 1.00 82.38 142 ASP A CA 1
ATOM 1112 C C . ASP A 1 142 ? 13.976 -8.500 -12.172 1.00 82.38 142 ASP A C 1
ATOM 1114 O O . ASP A 1 142 ? 14.716 -8.116 -13.077 1.00 82.38 142 ASP A O 1
ATOM 1118 N N . ALA A 1 143 ? 14.129 -8.056 -10.919 1.00 73.00 143 ALA A N 1
ATOM 1119 C CA . ALA A 1 143 ? 15.200 -7.145 -10.501 1.00 73.00 143 ALA A CA 1
ATOM 1120 C C . ALA A 1 143 ? 16.367 -7.907 -9.824 1.00 73.00 143 ALA A C 1
ATOM 1122 O O . ALA A 1 143 ? 16.529 -7.844 -8.603 1.00 73.00 143 ALA A O 1
ATOM 1123 N N . PRO A 1 144 ? 17.249 -8.619 -10.563 1.00 66.75 144 PRO A N 1
ATOM 1124 C CA . PRO A 1 144 ? 18.213 -9.589 -10.007 1.00 66.75 144 PRO A CA 1
ATOM 1125 C C . PRO A 1 144 ? 19.179 -9.034 -8.945 1.00 66.75 144 PRO A C 1
ATOM 1127 O O . PRO A 1 144 ? 19.815 -9.802 -8.232 1.00 66.75 144 PRO A O 1
ATOM 1130 N N . LYS A 1 145 ? 19.284 -7.706 -8.827 1.00 66.69 145 LYS A N 1
ATOM 1131 C CA . LYS A 1 145 ? 20.109 -6.994 -7.843 1.00 66.69 145 LYS A CA 1
ATOM 1132 C C . LYS A 1 145 ? 19.469 -6.869 -6.449 1.00 66.69 145 LYS A C 1
ATOM 1134 O O . LYS A 1 145 ? 20.156 -6.415 -5.540 1.00 66.69 145 LYS A O 1
ATOM 1139 N N . ILE A 1 146 ? 18.199 -7.252 -6.266 1.00 69.12 146 ILE A N 1
ATOM 1140 C CA . ILE A 1 146 ? 17.516 -7.257 -4.961 1.00 69.12 146 ILE A CA 1
ATOM 1141 C C . ILE A 1 146 ? 17.011 -8.681 -4.647 1.00 69.12 146 ILE A C 1
ATOM 1143 O O . ILE A 1 146 ? 15.915 -9.060 -5.071 1.00 69.12 146 ILE A O 1
ATOM 1147 N N . PRO A 1 147 ? 17.804 -9.499 -3.925 1.00 61.22 147 PRO A N 1
ATOM 1148 C CA . PRO A 1 147 ? 17.391 -10.828 -3.476 1.00 61.22 147 PRO A CA 1
ATOM 1149 C C . PRO A 1 147 ? 16.083 -10.800 -2.672 1.00 61.22 147 PRO A C 1
ATOM 1151 O O . PRO A 1 147 ? 15.756 -9.796 -2.041 1.00 61.22 147 PRO A O 1
ATOM 1154 N N . ASP A 1 148 ? 15.342 -11.910 -2.720 1.00 67.75 148 ASP A N 1
ATOM 1155 C CA . ASP A 1 148 ? 14.030 -12.168 -2.094 1.00 67.75 148 ASP A CA 1
ATOM 1156 C C . ASP A 1 148 ? 12.857 -11.263 -2.525 1.00 67.75 148 ASP A C 1
ATOM 1158 O O . ASP A 1 148 ? 11.754 -11.761 -2.776 1.00 67.75 148 ASP A O 1
ATOM 1162 N N . VAL A 1 149 ? 13.083 -9.963 -2.723 1.00 66.94 149 VAL A N 1
ATOM 1163 C CA . VAL A 1 149 ? 12.064 -8.977 -3.122 1.00 66.94 149 VAL A CA 1
ATOM 1164 C C . VAL A 1 149 ? 11.494 -9.264 -4.517 1.00 66.94 149 VAL A C 1
ATOM 1166 O O . VAL A 1 149 ? 10.301 -9.063 -4.728 1.00 66.94 149 VAL A O 1
ATOM 1169 N N . ASN A 1 150 ? 12.277 -9.819 -5.448 1.00 66.38 150 ASN A N 1
ATOM 1170 C CA . ASN A 1 150 ? 11.814 -10.154 -6.810 1.00 66.38 150 ASN A CA 1
ATOM 1171 C C . ASN A 1 150 ? 10.593 -11.081 -6.825 1.00 66.38 150 ASN A C 1
ATOM 1173 O O . ASN A 1 150 ?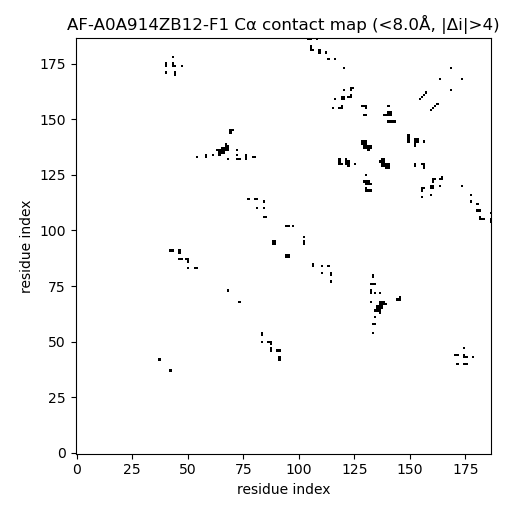 9.626 -10.855 -7.551 1.00 66.38 150 ASN A O 1
ATOM 1177 N N . ARG A 1 151 ? 10.593 -12.102 -5.957 1.00 80.12 151 ARG A N 1
ATOM 1178 C CA . ARG A 1 151 ? 9.457 -13.028 -5.825 1.00 80.12 151 ARG A CA 1
ATOM 1179 C C . ARG A 1 151 ? 8.216 -12.330 -5.272 1.00 80.12 151 ARG A C 1
ATOM 1181 O O . ARG A 1 151 ? 7.103 -12.761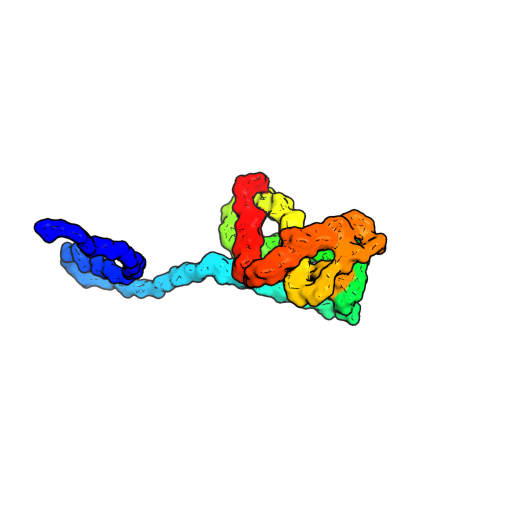 -5.559 1.00 80.12 151 ARG A O 1
ATOM 1188 N N . VAL A 1 152 ? 8.393 -11.267 -4.488 1.00 87.94 152 VAL A N 1
ATOM 1189 C CA . VAL A 1 152 ? 7.294 -10.436 -3.989 1.00 87.94 152 VAL A CA 1
ATOM 1190 C C . VAL A 1 152 ? 6.794 -9.505 -5.096 1.00 87.94 152 VAL A C 1
ATOM 1192 O O . VAL A 1 152 ? 5.593 -9.478 -5.335 1.00 87.94 152 VAL A O 1
ATOM 1195 N N . ALA A 1 153 ? 7.681 -8.823 -5.828 1.00 91.06 153 ALA A N 1
ATOM 1196 C CA . ALA A 1 153 ? 7.324 -7.923 -6.929 1.00 91.06 153 ALA A CA 1
ATOM 1197 C C . ALA A 1 153 ? 6.484 -8.629 -8.009 1.00 91.06 153 ALA A C 1
ATOM 1199 O O . ALA A 1 153 ? 5.376 -8.182 -8.308 1.00 91.06 153 ALA A O 1
ATOM 1200 N N . ALA A 1 154 ? 6.945 -9.783 -8.506 1.00 91.94 154 ALA A N 1
ATOM 1201 C CA . ALA A 1 154 ? 6.196 -10.597 -9.466 1.00 91.94 154 ALA A CA 1
ATOM 1202 C C . ALA A 1 154 ? 4.813 -11.018 -8.930 1.00 91.94 154 ALA A C 1
ATOM 1204 O O . ALA A 1 154 ? 3.811 -10.901 -9.631 1.00 91.94 154 ALA A O 1
ATOM 1205 N N . ARG A 1 155 ? 4.718 -11.429 -7.655 1.00 94.06 155 ARG A N 1
ATOM 1206 C CA . ARG A 1 155 ? 3.433 -11.797 -7.029 1.00 94.06 155 ARG A CA 1
ATOM 1207 C C . ARG A 1 155 ? 2.493 -10.605 -6.831 1.00 94.06 155 ARG A C 1
ATOM 1209 O O . ARG A 1 155 ? 1.284 -10.787 -6.956 1.00 94.06 155 ARG A O 1
ATOM 1216 N N . ILE A 1 156 ? 3.011 -9.408 -6.544 1.00 95.81 156 ILE A N 1
ATOM 1217 C CA . ILE A 1 156 ? 2.207 -8.175 -6.496 1.00 95.81 156 ILE A CA 1
ATOM 1218 C C . ILE A 1 156 ? 1.640 -7.883 -7.888 1.00 95.81 156 ILE A C 1
ATOM 1220 O O . ILE A 1 156 ? 0.441 -7.636 -8.012 1.00 95.81 156 ILE A O 1
ATOM 1224 N N . LEU A 1 157 ? 2.469 -7.964 -8.932 1.00 96.00 157 LEU A N 1
ATOM 1225 C CA . LEU A 1 157 ? 2.043 -7.749 -10.316 1.00 96.00 157 LEU A CA 1
ATOM 1226 C C . LEU A 1 157 ? 0.952 -8.750 -10.725 1.00 96.00 157 LEU A C 1
ATOM 1228 O O . LEU A 1 157 ? -0.132 -8.341 -11.143 1.00 96.00 157 LEU A O 1
ATOM 1232 N N . ASP A 1 158 ? 1.188 -10.046 -10.527 1.00 95.62 158 ASP A N 1
ATOM 1233 C CA . ASP A 1 158 ? 0.302 -11.121 -10.991 1.00 95.62 158 ASP A CA 1
ATOM 1234 C C . ASP A 1 158 ? -1.024 -11.209 -10.226 1.00 95.62 158 ASP A C 1
ATOM 1236 O O . ASP A 1 158 ? -2.073 -11.464 -10.829 1.00 95.62 158 ASP A O 1
ATOM 1240 N N . HIS A 1 159 ? -0.988 -11.017 -8.903 1.00 96.50 159 HIS A N 1
ATOM 1241 C CA . HIS A 1 159 ? -2.129 -11.274 -8.018 1.00 96.50 159 HIS A CA 1
ATOM 1242 C C . HIS A 1 159 ? -2.822 -10.012 -7.494 1.00 96.50 159 HIS A C 1
ATOM 1244 O O . HIS A 1 159 ? -3.901 -10.138 -6.918 1.00 96.50 159 HIS A O 1
ATOM 1250 N N . LEU A 1 160 ? -2.265 -8.813 -7.707 1.00 97.25 160 LEU A N 1
ATOM 1251 C CA . LEU A 1 160 ? -2.898 -7.551 -7.304 1.00 97.25 160 LEU A CA 1
ATOM 1252 C C . LEU A 1 160 ? -2.911 -6.513 -8.427 1.00 97.25 160 LEU A C 1
ATOM 1254 O O . LEU A 1 160 ? -3.993 -6.182 -8.899 1.00 97.25 160 LEU A O 1
ATOM 1258 N N . THR A 1 161 ? -1.761 -6.037 -8.913 1.00 97.62 161 THR A N 1
ATOM 1259 C CA . THR A 1 161 ? -1.708 -4.930 -9.889 1.00 97.62 161 THR A CA 1
ATOM 1260 C C . THR A 1 161 ? -2.449 -5.270 -11.182 1.00 97.62 161 THR A C 1
ATOM 1262 O O . THR A 1 161 ? -3.314 -4.513 -11.620 1.00 97.62 161 THR A O 1
ATOM 1265 N N . ASN A 1 162 ? -2.156 -6.420 -11.793 1.00 97.06 162 ASN A N 1
ATOM 1266 C CA . ASN A 1 162 ? -2.775 -6.824 -13.054 1.00 97.06 162 ASN A CA 1
ATOM 1267 C C . ASN A 1 162 ? -4.259 -7.230 -12.884 1.00 97.06 162 ASN A C 1
ATOM 1269 O O . ASN A 1 162 ? -5.063 -6.854 -13.737 1.00 97.06 162 ASN A O 1
ATOM 1273 N N . PRO A 1 163 ? -4.688 -7.906 -11.797 1.00 97.94 163 PRO A N 1
ATOM 1274 C CA . PRO A 1 163 ? -6.106 -8.032 -11.447 1.00 97.94 163 PRO A CA 1
ATOM 1275 C C . PRO A 1 163 ? -6.832 -6.693 -11.261 1.00 97.94 163 PRO A C 1
ATOM 1277 O O . PRO A 1 163 ? -7.886 -6.511 -11.863 1.00 97.94 163 PRO A O 1
ATOM 1280 N N . MET A 1 164 ? -6.264 -5.739 -10.512 1.00 97.88 164 MET A N 1
ATOM 1281 C CA . MET A 1 164 ? -6.846 -4.401 -10.320 1.00 97.88 164 MET A CA 1
ATOM 1282 C C . MET A 1 164 ? -6.987 -3.654 -11.654 1.00 97.88 164 MET A C 1
ATOM 1284 O O . MET A 1 164 ? -8.050 -3.100 -11.924 1.00 97.88 164 MET A O 1
ATOM 1288 N N . LYS A 1 165 ? -5.965 -3.713 -12.528 1.00 96.88 165 LYS A N 1
ATOM 1289 C CA . LYS A 1 165 ? -6.017 -3.183 -13.905 1.00 96.88 165 LYS A CA 1
ATOM 1290 C C . LYS A 1 165 ? -7.175 -3.788 -14.711 1.00 96.88 165 LYS A C 1
ATOM 1292 O O . LYS A 1 165 ? -7.926 -3.043 -15.329 1.00 96.88 165 LYS A O 1
ATOM 1297 N N . ARG A 1 166 ? -7.334 -5.121 -14.701 1.00 97.06 166 ARG A N 1
ATOM 1298 C CA . ARG A 1 166 ? -8.397 -5.833 -15.449 1.00 97.06 166 ARG A CA 1
ATOM 1299 C C . ARG A 1 166 ? -9.805 -5.574 -14.915 1.00 97.06 166 ARG A C 1
ATOM 1301 O O . ARG A 1 166 ? -10.753 -5.613 -15.687 1.00 97.06 166 ARG A O 1
ATOM 1308 N N . LEU A 1 167 ? -9.936 -5.359 -13.609 1.00 97.62 167 LEU A N 1
ATOM 1309 C CA . LEU A 1 167 ? -11.203 -5.022 -12.956 1.00 97.62 167 LEU A CA 1
ATOM 1310 C C . LEU A 1 167 ? -11.525 -3.521 -13.024 1.00 97.62 167 LEU A C 1
ATOM 1312 O O . LEU A 1 167 ? -12.609 -3.133 -12.613 1.00 97.62 167 LEU A O 1
ATOM 1316 N N . HIS A 1 168 ? -10.609 -2.695 -13.546 1.00 96.94 168 HIS A N 1
ATOM 1317 C CA . HIS A 1 168 ? -10.714 -1.234 -13.576 1.00 96.94 168 HIS A CA 1
ATOM 1318 C C . HIS A 1 168 ? -10.957 -0.599 -12.194 1.00 96.94 168 HIS A C 1
ATOM 1320 O O . HIS A 1 168 ? -11.666 0.400 -12.105 1.00 96.94 168 HIS A O 1
ATOM 1326 N N . ILE A 1 169 ? -10.336 -1.162 -11.145 1.00 97.75 169 ILE A N 1
ATOM 1327 C CA . ILE A 1 169 ? -10.505 -0.717 -9.751 1.00 97.75 169 ILE A CA 1
ATOM 1328 C C . ILE A 1 169 ? -10.248 0.785 -9.626 1.00 97.75 169 ILE A C 1
ATOM 1330 O O . ILE A 1 169 ? -9.137 1.253 -9.905 1.00 97.75 169 ILE A O 1
ATOM 1334 N N . ASP A 1 170 ? -11.266 1.519 -9.179 1.00 96.94 170 ASP A N 1
ATOM 1335 C CA . ASP A 1 170 ? -11.185 2.959 -8.953 1.00 96.94 170 ASP A CA 1
ATOM 1336 C C . ASP A 1 170 ? -10.634 3.309 -7.554 1.00 96.94 170 ASP A C 1
ATOM 1338 O O . ASP A 1 170 ? -10.355 2.449 -6.711 1.00 96.94 170 ASP A O 1
ATOM 1342 N N . GLU A 1 171 ? -10.441 4.605 -7.293 1.00 96.81 171 GLU A N 1
ATOM 1343 C CA . GLU A 1 171 ? -9.888 5.059 -6.014 1.00 96.81 171 GLU A CA 1
ATOM 1344 C C . GLU A 1 171 ? -10.824 4.778 -4.827 1.00 96.81 171 GLU A C 1
ATOM 1346 O O . GLU A 1 171 ? -10.339 4.467 -3.738 1.00 96.81 171 GLU A O 1
ATOM 1351 N N . LYS A 1 172 ? -12.148 4.833 -5.027 1.00 97.00 172 LYS A N 1
ATOM 1352 C CA . LYS A 1 172 ? -13.148 4.555 -3.986 1.00 97.00 172 LYS A CA 1
ATOM 1353 C C . LYS A 1 172 ? -13.141 3.074 -3.633 1.00 97.00 172 LYS A C 1
ATOM 1355 O O . LYS A 1 172 ? -13.098 2.726 -2.454 1.00 97.00 172 LYS A O 1
ATOM 1360 N N . GLU A 1 173 ? -13.137 2.208 -4.638 1.00 97.81 173 GLU A N 1
ATOM 1361 C CA . GLU A 1 173 ? -13.030 0.760 -4.470 1.00 97.81 173 GLU A CA 1
ATOM 1362 C C . GLU A 1 173 ? -11.722 0.387 -3.768 1.00 97.81 173 GLU A C 1
ATOM 1364 O O . GLU A 1 173 ? -11.741 -0.366 -2.793 1.00 97.81 173 GLU A O 1
ATOM 1369 N N . TYR A 1 174 ? -10.597 0.982 -4.172 1.00 98.06 174 TYR A N 1
ATOM 1370 C CA . TYR A 1 174 ? -9.311 0.785 -3.504 1.00 98.06 174 TYR A CA 1
ATOM 1371 C C . TYR A 1 174 ? -9.326 1.228 -2.030 1.00 98.06 174 TYR A C 1
ATOM 1373 O O . TYR A 1 174 ? -8.913 0.443 -1.171 1.00 98.06 174 TYR A O 1
ATOM 1381 N N . VAL A 1 175 ? -9.811 2.432 -1.684 1.00 97.88 175 VAL A N 1
ATOM 1382 C CA . VAL A 1 175 ? -9.834 2.855 -0.266 1.00 97.88 175 VAL A CA 1
ATOM 1383 C C . VAL A 1 175 ? -10.842 2.055 0.561 1.00 97.88 175 VAL A C 1
ATOM 1385 O O . VAL A 1 175 ? -10.590 1.824 1.745 1.00 97.88 175 VAL A O 1
ATOM 1388 N N . ALA A 1 176 ? -11.935 1.579 -0.045 1.00 97.50 176 ALA A N 1
ATOM 1389 C CA . ALA A 1 176 ? -12.888 0.678 0.596 1.00 97.50 176 ALA A CA 1
ATOM 1390 C C . ALA A 1 176 ? -12.255 -0.693 0.885 1.00 97.50 176 ALA A C 1
ATOM 1392 O O . ALA A 1 176 ? -12.285 -1.140 2.030 1.00 97.50 176 ALA A O 1
ATOM 1393 N N . LEU A 1 177 ? -11.602 -1.318 -0.103 1.00 97.19 177 LEU A N 1
ATOM 1394 C CA . LEU A 1 177 ? -10.844 -2.565 0.071 1.00 97.19 177 LEU A CA 1
ATOM 1395 C C . LEU A 1 177 ? -9.762 -2.416 1.150 1.00 97.19 177 LEU A C 1
ATOM 1397 O O . LEU A 1 177 ? -9.634 -3.272 2.026 1.00 97.19 177 LEU A O 1
ATOM 1401 N N . LYS A 1 178 ? -9.027 -1.296 1.135 1.00 97.38 178 LYS A N 1
ATOM 1402 C CA . LYS A 1 178 ? -8.001 -0.981 2.137 1.00 97.38 178 LYS A CA 1
ATOM 1403 C C . LYS A 1 178 ? -8.593 -0.839 3.544 1.00 97.38 178 LYS A C 1
ATOM 1405 O O . LYS A 1 178 ? -7.977 -1.293 4.501 1.00 97.38 178 LYS A O 1
ATOM 1410 N N . ALA A 1 179 ? -9.778 -0.241 3.682 1.00 97.50 179 ALA A N 1
ATOM 1411 C CA . ALA A 1 179 ? -10.470 -0.113 4.965 1.00 97.50 179 ALA A CA 1
ATOM 1412 C C . ALA A 1 179 ? -11.040 -1.447 5.473 1.00 97.50 179 ALA A C 1
ATOM 1414 O O . ALA A 1 179 ? -10.912 -1.734 6.661 1.00 97.50 179 ALA A O 1
ATOM 1415 N N . VAL A 1 180 ? -11.601 -2.280 4.591 1.00 96.88 180 VAL A N 1
ATOM 1416 C CA . VAL A 1 180 ? -12.078 -3.632 4.936 1.00 96.88 180 VAL A CA 1
ATOM 1417 C C . VAL A 1 180 ? -10.923 -4.516 5.411 1.00 96.88 180 VAL A C 1
ATOM 1419 O O . VAL A 1 180 ? -11.051 -5.175 6.436 1.00 96.88 180 VAL A O 1
ATOM 1422 N N . ALA A 1 181 ? -9.783 -4.490 4.716 1.00 96.88 181 ALA A N 1
ATOM 1423 C CA . ALA A 1 181 ? -8.595 -5.245 5.115 1.00 96.88 181 ALA A CA 1
ATOM 1424 C C . ALA A 1 181 ? -7.914 -4.686 6.383 1.00 96.88 181 ALA A C 1
ATOM 1426 O O . ALA A 1 181 ? -7.262 -5.436 7.105 1.00 96.88 181 ALA A O 1
ATOM 1427 N N . PHE A 1 182 ? -8.069 -3.388 6.672 1.00 98.00 182 PHE A N 1
ATOM 1428 C CA . PHE A 1 182 ? -7.571 -2.787 7.910 1.00 98.00 182 PHE A CA 1
ATOM 1429 C C . PHE A 1 182 ? -8.409 -3.183 9.128 1.00 98.00 182 PHE A C 1
ATOM 1431 O O . PHE A 1 182 ? -7.842 -3.570 10.143 1.00 98.00 182 PHE A O 1
ATOM 1438 N N . PHE A 1 183 ? -9.740 -3.108 9.035 1.00 97.12 183 PHE A N 1
ATOM 1439 C CA . PHE A 1 183 ? -10.667 -3.443 10.124 1.00 97.12 183 PHE A CA 1
ATOM 1440 C C . PHE A 1 183 ? -11.036 -4.940 10.159 1.00 97.12 183 PHE A C 1
ATOM 1442 O O . PHE A 1 183 ? -12.201 -5.297 10.341 1.00 97.12 183 PHE A O 1
ATOM 1449 N N . ASP A 1 184 ? -10.046 -5.824 10.008 1.00 94.75 184 ASP A N 1
ATOM 1450 C CA . ASP A 1 184 ? -10.222 -7.267 10.217 1.00 94.75 184 ASP A CA 1
ATOM 1451 C C . ASP A 1 184 ? -10.483 -7.550 11.710 1.00 94.75 184 ASP A C 1
ATOM 1453 O O . ASP A 1 184 ? -9.622 -7.236 12.529 1.00 94.75 184 ASP A O 1
ATOM 1457 N N . PRO A 1 185 ? -11.620 -8.151 12.113 1.00 91.62 185 PRO A N 1
ATOM 1458 C CA . PRO A 1 185 ? -11.910 -8.456 13.516 1.00 91.62 185 PRO A CA 1
ATOM 1459 C C . PRO A 1 185 ? -11.050 -9.585 14.121 1.00 91.62 185 PRO A C 1
ATOM 1461 O O . PRO A 1 185 ? -11.243 -9.909 15.292 1.00 91.62 185 PRO A O 1
ATOM 1464 N N . LYS A 1 186 ? -10.146 -10.210 13.353 1.00 87.25 186 LYS A N 1
ATOM 1465 C CA . LYS A 1 186 ? -9.287 -11.338 13.773 1.00 87.25 186 LYS A CA 1
ATOM 1466 C C . LYS A 1 186 ? -7.808 -10.958 13.990 1.00 87.25 186 LYS A C 1
ATOM 1468 O O . LYS A 1 186 ? -6.950 -11.837 13.898 1.00 87.25 186 LYS A O 1
ATOM 1473 N N . PHE A 1 187 ? -7.529 -9.670 14.208 1.00 76.44 187 PHE A N 1
ATOM 1474 C CA . PHE A 1 187 ? -6.187 -9.110 14.431 1.00 76.44 187 PHE A CA 1
ATOM 1475 C C . PHE A 1 187 ? -5.529 -9.531 15.762 1.00 76.44 187 PHE A C 1
ATOM 1477 O O . PHE A 1 187 ? -6.263 -9.934 16.693 1.00 76.44 187 PHE A O 1
#

Sequence (187 aa):
MRSEAVQNERDRISITTKKLCDGTDPASSSPGPSVESEPCINKLMHAESTMRQLRASVITRTADAYRTATTVDVTESMHQQLILMVEWAKQIEQFRRLPMQSQIGLLRHFSAQHLVICAAYRSIGAKDDSIYLNNYSCLPRDAPKIPDVNRVAARILDHLTNP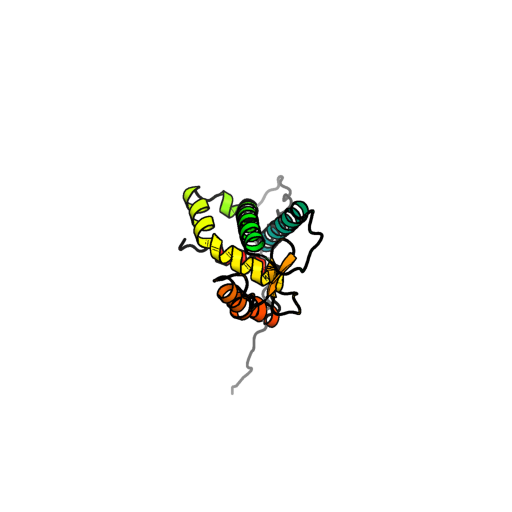MKRLHIDEKEYVALKAVAFFDPKF

Organism: NCBI:txid310955

Mean predicted aligned error: 11.91 Å

pLDDT: mean 81.82, std 21.05, range [32.25, 98.5]

Foldseek 3Di:
DDDDDDDDDDPPDDDDDDDDDDDDDDDDDDPDPDPPPPPPLVLLVVLVVVLLVVLVVVLPDDPPAAAADAPVLLVVLLVSQLVSLLSSLVSDPVLVPDDPVVNVVLSVQCSVVSSLLVQLVVCLPPPALWTAGSNNYTHHCCPVNDPPCNVSSVCSSPPGNVVCNVVVPDPSNSSVVSVCSSPDPVD

Nearest PDB structures (foldseek):
  1m7w-assembly1_B  TM=9.372E-01  e=2.795E-08  Rattus rattus
  1pzl-assembly1_A  TM=8.822E-01  e=1.959E-08  Homo sapiens
  4iqr-assembly1_B  TM=8.358E-01  e=8.541E-08  Homo sapiens
  6cht-assembly2_D  TM=9.309E-01  e=2.746E-07  Homo sapiens
  3f5c-assembly1_A  TM=7.806E-01  e=2.883E-04  Mus musculus

Radius of gyration: 24.53 Å; Cα contacts (8 Å, |Δi|>4): 151; chains: 1; bounding box: 82×47×42 Å